Protein AF-A0A933F2J7-F1 (afdb_monomer_lite)

Structure (mmCIF, N/CA/C/O backbone):
data_AF-A0A933F2J7-F1
#
_entry.id   AF-A0A933F2J7-F1
#
loop_
_atom_site.group_PDB
_ato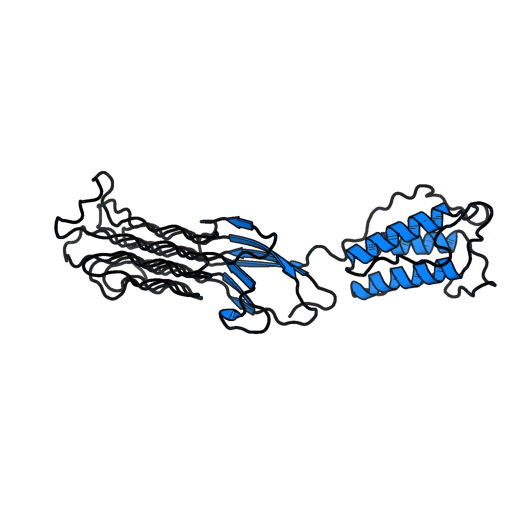m_site.id
_atom_site.type_symbol
_atom_site.label_atom_id
_atom_site.label_alt_id
_atom_site.label_comp_id
_atom_site.label_asym_id
_atom_site.label_entity_id
_atom_site.label_seq_id
_atom_site.pdbx_PDB_ins_code
_atom_site.Cartn_x
_atom_site.Cartn_y
_atom_site.Cartn_z
_atom_site.occupancy
_atom_site.B_iso_or_equiv
_atom_site.auth_seq_id
_atom_site.auth_comp_id
_atom_site.auth_asym_id
_atom_site.auth_atom_id
_atom_site.pdbx_PDB_model_num
ATOM 1 N N . MET A 1 1 ? -5.731 -14.703 6.646 1.00 87.56 1 MET A N 1
ATOM 2 C CA . MET A 1 1 ? -7.091 -14.408 7.141 1.00 87.56 1 MET A CA 1
ATOM 3 C C . MET A 1 1 ? -6.970 -13.413 8.279 1.00 87.56 1 MET A C 1
ATOM 5 O O . MET A 1 1 ? -6.008 -13.516 9.032 1.00 87.56 1 MET A O 1
ATOM 9 N N . VAL A 1 2 ? -7.880 -12.449 8.368 1.00 87.19 2 VAL A N 1
ATOM 10 C CA . VAL A 1 2 ? -7.944 -11.486 9.476 1.00 87.19 2 VAL A CA 1
ATOM 11 C C . VAL A 1 2 ? -8.492 -12.190 10.723 1.00 87.19 2 VAL A C 1
ATOM 13 O O . VAL A 1 2 ? -9.531 -12.843 10.606 1.00 87.19 2 VAL A O 1
ATOM 16 N N . PRO A 1 3 ? -7.832 -12.096 11.894 1.00 82.88 3 PRO A N 1
ATOM 17 C CA . PRO A 1 3 ? -8.328 -12.726 13.115 1.00 82.88 3 PRO A CA 1
ATOM 18 C C . PRO A 1 3 ? -9.720 -12.216 13.536 1.00 82.88 3 PRO A C 1
ATOM 20 O O . PRO A 1 3 ? -10.084 -11.079 13.216 1.00 82.88 3 PRO A O 1
ATOM 23 N N . PRO A 1 4 ? -10.500 -13.016 14.286 1.00 75.44 4 PRO A N 1
ATOM 24 C CA . PRO A 1 4 ? -11.715 -12.539 14.941 1.00 75.44 4 PRO A CA 1
ATOM 25 C C . PRO A 1 4 ? -11.459 -11.276 15.780 1.00 75.44 4 PRO A C 1
ATOM 27 O O . PRO A 1 4 ? -10.386 -11.121 16.355 1.00 75.44 4 PRO A O 1
ATOM 30 N N . GLY A 1 5 ? -12.432 -10.361 15.833 1.00 71.06 5 GLY A N 1
ATOM 31 C CA . GLY A 1 5 ? -12.341 -9.115 16.615 1.00 71.06 5 GLY A CA 1
ATOM 32 C C . GLY A 1 5 ? -11.484 -8.003 15.991 1.00 71.06 5 GLY A C 1
ATOM 33 O O . GLY A 1 5 ? -11.627 -6.842 16.363 1.00 71.06 5 GLY A O 1
ATOM 34 N N . VAL A 1 6 ? -10.651 -8.307 14.990 1.00 76.50 6 VAL A N 1
ATOM 35 C CA . VAL A 1 6 ? -9.824 -7.300 14.310 1.00 76.50 6 VAL A CA 1
ATOM 36 C C . VAL A 1 6 ? -10.637 -6.588 13.231 1.00 76.50 6 VAL A C 1
ATOM 38 O O . VAL A 1 6 ? -11.032 -7.192 12.235 1.00 76.50 6 VAL A O 1
ATOM 41 N N . THR A 1 7 ? -10.858 -5.284 13.412 1.00 85.12 7 THR A N 1
ATOM 42 C CA . THR A 1 7 ? -11.576 -4.429 12.444 1.00 85.12 7 THR A CA 1
ATOM 43 C C . THR A 1 7 ? -10.681 -3.390 11.760 1.00 85.12 7 THR A C 1
ATOM 45 O O . THR A 1 7 ? -11.111 -2.680 10.850 1.00 85.12 7 THR A O 1
ATOM 48 N N . SER A 1 8 ? -9.408 -3.301 12.156 1.00 87.25 8 SER A N 1
ATOM 49 C CA . SER A 1 8 ? -8.400 -2.482 11.478 1.00 87.25 8 SER A CA 1
ATOM 50 C C . SER A 1 8 ? -6.988 -3.032 11.681 1.00 87.25 8 SER A C 1
ATOM 52 O O . SER A 1 8 ? -6.710 -3.718 12.665 1.00 87.25 8 SER A O 1
ATOM 54 N N . VAL A 1 9 ? -6.090 -2.733 10.740 1.00 91.12 9 VAL A N 1
ATOM 55 C CA . VAL A 1 9 ? -4.666 -3.097 10.815 1.00 91.12 9 VAL A CA 1
ATOM 56 C C . VAL A 1 9 ? -3.785 -1.930 10.381 1.00 91.12 9 VAL A C 1
ATOM 58 O O . VAL A 1 9 ? -4.139 -1.176 9.471 1.00 91.12 9 VAL A O 1
ATOM 61 N N . ARG A 1 10 ? -2.618 -1.792 11.013 1.00 91.81 10 ARG A N 1
ATOM 62 C CA . ARG A 1 10 ? -1.534 -0.917 10.558 1.00 91.81 10 ARG A CA 1
ATOM 63 C C . ARG A 1 10 ? -0.693 -1.649 9.525 1.00 91.81 10 ARG A C 1
ATOM 65 O O . ARG A 1 10 ? -0.367 -2.822 9.698 1.00 91.81 10 ARG A O 1
ATOM 72 N N . VAL A 1 11 ? -0.304 -0.942 8.474 1.00 96.50 11 VAL A N 1
ATOM 73 C CA . VAL A 1 11 ? 0.488 -1.510 7.384 1.00 96.50 11 VAL A CA 1
ATOM 74 C C . VAL A 1 11 ? 1.687 -0.632 7.052 1.00 96.50 11 VAL A C 1
ATOM 76 O O . VAL A 1 11 ? 1.603 0.596 7.093 1.00 96.50 11 VAL A O 1
ATOM 79 N N . ASP A 1 12 ? 2.797 -1.278 6.711 1.00 97.56 12 ASP A N 1
ATOM 80 C CA . ASP A 1 12 ? 3.990 -0.690 6.097 1.00 97.56 12 ASP A CA 1
ATOM 81 C C . ASP A 1 12 ? 4.293 -1.507 4.837 1.00 97.56 12 ASP A C 1
ATOM 83 O O . ASP A 1 12 ? 4.731 -2.658 4.905 1.00 97.56 12 ASP A O 1
ATOM 87 N N . VAL A 1 13 ? 3.959 -0.925 3.689 1.00 98.81 13 VAL A N 1
ATOM 88 C CA . VAL A 1 13 ? 4.029 -1.547 2.365 1.00 98.81 13 VAL A CA 1
ATOM 89 C C . VAL A 1 13 ? 5.151 -0.872 1.595 1.00 98.81 13 VAL A C 1
ATOM 91 O O . VAL A 1 13 ? 5.210 0.355 1.539 1.00 98.81 13 VAL A O 1
ATOM 94 N N . ARG A 1 14 ? 6.042 -1.651 0.985 1.00 98.81 14 ARG A N 1
ATOM 95 C CA . ARG A 1 14 ? 7.233 -1.148 0.292 1.00 98.81 14 ARG A CA 1
ATOM 96 C C . ARG A 1 14 ? 7.374 -1.811 -1.066 1.00 98.81 14 ARG A C 1
ATOM 98 O O . ARG A 1 14 ? 7.402 -3.039 -1.136 1.00 98.81 14 ARG A O 1
ATOM 105 N N . GLY A 1 15 ? 7.424 -1.018 -2.131 1.00 98.81 15 GLY A N 1
ATOM 106 C CA . GLY A 1 15 ? 7.684 -1.503 -3.484 1.00 98.81 15 GLY A CA 1
ATOM 107 C C . GLY A 1 15 ? 9.155 -1.857 -3.664 1.00 98.81 15 GLY A C 1
ATOM 108 O O . GLY A 1 15 ? 9.998 -1.430 -2.883 1.00 98.81 15 GLY A O 1
ATOM 109 N N . ALA A 1 16 ? 9.468 -2.662 -4.670 1.00 98.81 16 ALA A N 1
ATOM 110 C CA . ALA A 1 16 ? 10.833 -3.111 -4.915 1.00 98.81 16 ALA A CA 1
ATOM 111 C C . ALA A 1 16 ? 11.648 -2.091 -5.722 1.00 98.81 16 ALA A C 1
ATOM 113 O O . ALA A 1 16 ? 11.096 -1.304 -6.497 1.00 98.81 16 ALA A O 1
ATOM 114 N N . GLN A 1 17 ? 12.973 -2.149 -5.602 1.00 98.75 17 GLN A N 1
ATOM 115 C CA . GLN A 1 17 ? 13.860 -1.379 -6.472 1.00 98.75 17 GLN A CA 1
ATOM 116 C C . GLN A 1 17 ? 13.876 -1.939 -7.905 1.00 98.75 17 GLN A C 1
ATOM 118 O O . GLN A 1 17 ? 13.723 -3.149 -8.127 1.00 98.75 17 GLN A O 1
ATOM 123 N N . GLY A 1 18 ? 14.145 -1.065 -8.872 1.00 98.56 18 GLY A N 1
ATOM 124 C CA . GLY A 1 18 ? 14.570 -1.463 -10.209 1.00 98.56 18 GLY A CA 1
ATOM 125 C C . GLY A 1 18 ? 15.974 -2.065 -10.217 1.00 98.56 18 GLY A C 1
ATOM 126 O O . GLY A 1 18 ? 16.759 -1.923 -9.267 1.00 98.56 18 GLY A O 1
ATOM 127 N N . GLY A 1 19 ? 16.289 -2.768 -11.299 1.00 97.31 19 GLY A N 1
ATOM 128 C CA . GLY A 1 19 ? 17.633 -3.265 -11.547 1.00 97.31 19 GLY A CA 1
ATOM 129 C C . GLY A 1 19 ? 18.570 -2.155 -12.027 1.00 97.31 19 GLY A C 1
ATOM 130 O O . GLY A 1 19 ? 18.132 -1.156 -12.593 1.00 97.31 19 GLY A O 1
ATOM 131 N N . GLN A 1 20 ? 19.866 -2.342 -11.800 1.00 94.69 20 GLN A N 1
ATOM 132 C CA . GLN A 1 20 ? 20.927 -1.507 -12.351 1.00 94.69 20 GLN A CA 1
ATOM 133 C C . GLN A 1 20 ? 21.253 -1.946 -13.783 1.00 94.69 20 GLN A C 1
ATOM 135 O O . GLN A 1 20 ? 21.385 -3.145 -14.044 1.00 94.69 20 GLN A O 1
ATOM 140 N N . GLY A 1 21 ? 21.379 -0.983 -14.697 1.00 91.75 21 GLY A N 1
ATOM 141 C CA . GLY A 1 21 ? 21.802 -1.233 -16.075 1.00 91.75 21 GLY A CA 1
ATOM 142 C C . GLY A 1 21 ? 23.279 -1.625 -16.152 1.00 91.75 21 GLY A C 1
ATOM 143 O O . GLY A 1 21 ? 24.092 -1.210 -15.322 1.00 91.75 21 GLY A O 1
ATOM 144 N N . PHE A 1 22 ? 23.651 -2.422 -17.151 1.00 89.31 22 PHE A N 1
ATOM 145 C CA . PHE A 1 22 ? 25.037 -2.858 -17.333 1.00 89.31 22 PHE A CA 1
ATOM 146 C C . PHE A 1 22 ? 25.955 -1.660 -17.611 1.00 89.31 22 PHE A C 1
ATOM 148 O O . PHE A 1 22 ? 25.676 -0.882 -18.517 1.00 89.31 22 PHE A O 1
ATOM 155 N N . TYR A 1 23 ? 27.003 -1.469 -16.795 1.00 85.19 23 TYR A N 1
ATOM 156 C CA . TYR A 1 23 ? 27.864 -0.266 -16.797 1.00 85.19 23 TYR A CA 1
ATOM 157 C C . TYR A 1 23 ? 27.106 1.077 -16.784 1.00 85.19 23 TYR A C 1
ATOM 159 O O . TYR A 1 23 ? 27.665 2.116 -17.135 1.00 85.19 23 TYR A O 1
ATOM 167 N N . GLY A 1 24 ? 25.833 1.057 -16.393 1.00 84.19 24 GLY A N 1
ATOM 168 C CA . GLY A 1 24 ? 24.887 2.129 -16.649 1.00 84.19 24 GLY A CA 1
ATOM 169 C C . GLY A 1 24 ? 24.247 2.675 -15.391 1.00 84.19 24 GLY A C 1
ATOM 170 O O . GLY A 1 24 ? 24.821 2.633 -14.300 1.00 84.19 24 GLY A O 1
ATOM 171 N N . GLY A 1 25 ? 23.041 3.203 -15.577 1.00 89.19 25 GLY A N 1
ATOM 172 C CA . GLY A 1 25 ? 22.296 3.858 -14.516 1.00 89.19 25 GLY A CA 1
ATOM 173 C C . GLY A 1 25 ? 21.900 2.901 -13.399 1.00 89.19 25 GLY A C 1
ATOM 174 O O . GLY A 1 25 ? 21.667 1.703 -13.606 1.00 89.19 25 GLY A O 1
ATOM 175 N N . LEU A 1 26 ? 21.791 3.445 -12.195 1.00 94.62 26 LEU A N 1
ATOM 176 C CA . LEU A 1 26 ? 21.246 2.738 -11.047 1.00 94.62 26 LEU A CA 1
ATOM 177 C C . LEU A 1 26 ? 19.751 2.493 -11.246 1.00 94.62 26 LEU A C 1
ATOM 179 O O . LEU A 1 26 ? 19.045 3.288 -11.860 1.00 94.62 26 LEU A O 1
ATOM 183 N N . GLY A 1 27 ? 19.248 1.394 -10.694 1.00 96.94 27 GLY A N 1
ATOM 184 C CA . GLY A 1 27 ? 17.808 1.195 -10.595 1.00 96.94 27 GLY A CA 1
ATOM 185 C C . GLY A 1 27 ? 17.199 2.151 -9.575 1.00 96.94 27 GLY A C 1
ATOM 186 O O . GLY A 1 27 ? 17.767 2.374 -8.505 1.00 96.94 27 GLY A O 1
ATOM 187 N N . GLY A 1 28 ? 16.018 2.677 -9.879 1.00 98.44 28 GLY A N 1
ATOM 188 C CA . GLY A 1 28 ? 15.263 3.514 -8.960 1.00 98.44 28 GLY A CA 1
ATOM 189 C C . GLY A 1 28 ? 14.807 2.719 -7.740 1.00 98.44 28 GLY A C 1
ATOM 190 O O . GLY A 1 28 ? 14.353 1.578 -7.851 1.00 98.44 28 GLY A O 1
ATOM 191 N N . GLN A 1 29 ? 14.894 3.327 -6.561 1.00 98.75 29 GLN A N 1
ATOM 192 C CA . GLN A 1 29 ? 14.383 2.728 -5.328 1.00 98.75 29 GLN A CA 1
ATOM 193 C C . GLN A 1 29 ? 12.853 2.667 -5.330 1.00 98.75 29 GLN A C 1
ATOM 195 O O . GLN A 1 29 ? 12.186 3.556 -5.866 1.00 98.75 29 GLN A O 1
ATOM 200 N N . GLY A 1 30 ? 12.288 1.631 -4.711 1.00 98.69 30 GLY A N 1
ATOM 201 C CA . GLY A 1 30 ? 10.842 1.496 -4.548 1.00 98.69 30 GLY A CA 1
ATOM 202 C C . GLY A 1 30 ? 10.291 2.442 -3.482 1.00 98.69 30 GLY A C 1
ATOM 203 O O . GLY A 1 30 ? 11.007 2.883 -2.587 1.00 98.69 30 GLY A O 1
ATOM 204 N N . GLY A 1 31 ? 9.009 2.771 -3.560 1.00 98.62 31 GLY A N 1
ATOM 205 C CA . GLY A 1 31 ? 8.336 3.634 -2.596 1.00 98.62 31 GLY A CA 1
ATOM 206 C C . GLY A 1 31 ? 7.877 2.890 -1.349 1.00 98.62 31 GLY A C 1
ATOM 207 O O . GLY A 1 31 ? 7.830 1.663 -1.309 1.00 98.62 31 GLY A O 1
ATOM 208 N N . ARG A 1 32 ? 7.456 3.649 -0.341 1.00 98.75 32 ARG A N 1
ATOM 209 C CA . ARG A 1 32 ? 6.827 3.155 0.886 1.00 98.75 32 ARG A CA 1
ATOM 210 C C . ARG A 1 32 ? 5.466 3.801 1.091 1.00 98.75 32 ARG A C 1
ATOM 212 O O . ARG A 1 32 ? 5.286 4.977 0.768 1.00 98.75 32 ARG A O 1
ATOM 219 N N . VAL A 1 33 ? 4.521 3.044 1.635 1.00 98.75 33 VAL A N 1
ATOM 220 C CA . VAL A 1 33 ? 3.210 3.513 2.092 1.00 98.75 33 VAL A CA 1
ATOM 221 C C . VAL A 1 33 ? 2.966 2.995 3.501 1.00 98.75 33 VAL A C 1
ATOM 223 O O . VAL A 1 33 ? 3.072 1.797 3.757 1.00 98.75 33 VAL A O 1
ATOM 226 N N . GLN A 1 34 ? 2.613 3.901 4.408 1.00 97.31 34 GLN A N 1
ATOM 227 C CA . GLN A 1 34 ? 2.157 3.568 5.753 1.00 97.31 34 GLN A CA 1
ATOM 228 C C . GLN A 1 34 ? 0.722 4.030 5.941 1.00 97.31 34 GLN A C 1
ATOM 230 O O . GLN A 1 34 ? 0.403 5.177 5.629 1.00 97.31 34 GLN A O 1
ATOM 235 N N . ALA A 1 35 ? -0.133 3.167 6.479 1.00 94.12 35 ALA A N 1
ATOM 236 C CA . ALA A 1 35 ? -1.528 3.506 6.737 1.00 94.12 35 ALA A CA 1
ATOM 237 C C . ALA A 1 35 ? -2.136 2.613 7.822 1.00 94.12 35 ALA A C 1
ATOM 239 O O . ALA A 1 35 ? -1.601 1.551 8.141 1.00 94.12 35 ALA A O 1
ATOM 240 N N . THR A 1 36 ? -3.291 3.025 8.336 1.00 92.56 36 THR A N 1
ATOM 241 C CA . THR A 1 36 ? -4.234 2.124 9.005 1.00 92.56 36 THR A CA 1
ATOM 242 C C . THR A 1 36 ? -5.362 1.840 8.025 1.00 92.56 36 THR A C 1
ATOM 244 O O . THR A 1 36 ? -5.977 2.776 7.519 1.00 92.56 36 THR A O 1
ATOM 247 N N . ILE A 1 37 ? -5.629 0.568 7.738 1.00 93.62 37 ILE A N 1
ATOM 248 C CA . ILE A 1 37 ? -6.720 0.167 6.846 1.00 93.62 37 ILE A CA 1
ATOM 249 C C . ILE A 1 37 ? -7.820 -0.544 7.637 1.00 93.62 37 ILE A C 1
ATOM 251 O O . ILE A 1 37 ? -7.509 -1.364 8.507 1.00 93.62 37 ILE A O 1
ATOM 255 N N . PRO A 1 38 ? -9.103 -0.257 7.354 1.00 91.38 38 PRO A N 1
ATOM 256 C CA . PRO A 1 38 ? -10.193 -1.035 7.915 1.00 91.38 38 PRO A CA 1
ATOM 257 C C . PRO A 1 38 ? -10.163 -2.446 7.329 1.00 91.38 38 PRO A C 1
ATOM 259 O O . PRO A 1 38 ? -9.878 -2.628 6.140 1.00 91.38 38 PRO A O 1
ATOM 262 N N . VAL A 1 39 ? -10.493 -3.425 8.161 1.00 92.25 39 VAL A N 1
ATOM 263 C CA . VAL A 1 39 ? -10.645 -4.828 7.777 1.00 92.25 39 VAL A CA 1
ATOM 264 C C . VAL A 1 39 ? -11.917 -5.407 8.381 1.00 92.25 39 VAL A C 1
ATOM 266 O O . VAL A 1 39 ? -12.490 -4.861 9.321 1.00 92.25 39 VAL A O 1
ATOM 269 N N . THR A 1 40 ? -12.379 -6.517 7.827 1.00 89.56 40 THR A N 1
ATOM 270 C CA . THR A 1 40 ? -13.510 -7.273 8.369 1.00 89.56 40 THR A CA 1
ATOM 271 C C . THR A 1 40 ? -12.989 -8.538 9.052 1.00 89.56 40 THR A C 1
ATOM 273 O O . THR A 1 40 ? -12.199 -9.261 8.438 1.00 89.56 40 THR A O 1
ATOM 276 N N . PRO A 1 41 ? -13.427 -8.848 10.289 1.00 85.81 41 PRO A N 1
ATOM 277 C CA . PRO A 1 41 ? -13.070 -10.103 10.940 1.00 85.81 41 PRO A CA 1
ATOM 278 C C . PRO A 1 41 ? -13.333 -11.303 10.025 1.00 85.81 41 PRO A C 1
ATOM 280 O O . PRO A 1 41 ? -14.382 -11.383 9.384 1.00 85.81 41 PRO A O 1
ATOM 283 N N . ASN A 1 42 ? -12.384 -12.236 9.975 1.00 85.12 42 ASN A N 1
ATOM 284 C CA . ASN A 1 42 ? -12.399 -13.431 9.124 1.00 85.12 42 ASN A CA 1
ATOM 285 C C . ASN A 1 42 ? -12.308 -13.188 7.604 1.00 85.12 42 ASN A C 1
ATOM 287 O O . ASN A 1 42 ? -12.347 -14.157 6.845 1.00 85.12 42 ASN A O 1
ATOM 291 N N . GLU A 1 43 ? -12.136 -11.951 7.118 1.00 94.38 43 GLU A N 1
ATOM 292 C CA . GLU A 1 43 ? -11.889 -11.743 5.687 1.00 94.38 43 GLU A CA 1
ATOM 293 C C . GLU A 1 43 ? -10.486 -12.225 5.275 1.00 94.38 43 GLU A C 1
ATOM 295 O O . GLU A 1 43 ? -9.540 -12.292 6.072 1.00 94.38 43 GLU A O 1
ATOM 300 N N . THR A 1 44 ? -10.328 -12.557 3.994 1.00 96.12 44 THR A N 1
ATOM 301 C CA . THR A 1 44 ? -9.020 -12.880 3.414 1.00 96.12 44 THR A CA 1
ATOM 302 C C . THR A 1 44 ? -8.423 -11.640 2.759 1.00 96.12 44 THR A C 1
ATOM 304 O O . THR A 1 44 ? -9.000 -11.083 1.828 1.00 96.12 44 THR A O 1
ATOM 307 N N . LEU A 1 45 ? -7.240 -11.243 3.230 1.00 97.31 45 LEU A N 1
ATOM 308 C CA . LEU A 1 45 ? -6.385 -10.269 2.557 1.00 97.31 45 LEU A CA 1
ATOM 309 C C . LEU A 1 45 ? -5.429 -11.006 1.619 1.00 97.31 45 LEU A C 1
ATOM 311 O O . LEU A 1 45 ? -4.830 -12.007 2.021 1.00 97.31 45 LEU A O 1
ATOM 315 N N . TYR A 1 46 ? -5.252 -10.492 0.405 1.00 98.19 46 TYR A N 1
ATOM 316 C CA . TYR A 1 46 ? -4.224 -10.973 -0.518 1.00 98.19 46 TYR A CA 1
ATOM 317 C C . TYR A 1 46 ? -3.025 -10.040 -0.458 1.00 98.19 46 TYR A C 1
ATOM 319 O O . TYR A 1 46 ? -3.178 -8.830 -0.625 1.00 98.19 46 TYR A O 1
ATOM 327 N N . ILE A 1 47 ? -1.847 -10.612 -0.220 1.00 98.19 47 ILE A N 1
ATOM 328 C CA . ILE A 1 47 ? -0.595 -9.871 -0.083 1.00 98.19 47 ILE A CA 1
ATOM 329 C C . ILE A 1 47 ? 0.294 -10.223 -1.263 1.00 98.19 47 ILE A C 1
ATOM 331 O O . ILE A 1 47 ? 0.655 -11.386 -1.443 1.00 98.19 47 ILE A O 1
ATOM 335 N N . LEU A 1 48 ? 0.632 -9.226 -2.074 1.00 98.50 48 LEU A N 1
ATOM 336 C CA . LEU A 1 48 ? 1.551 -9.386 -3.191 1.00 98.50 48 LEU A CA 1
ATOM 337 C C . LEU A 1 48 ? 2.771 -8.519 -2.925 1.00 98.50 48 LEU A C 1
ATOM 339 O O . LEU A 1 48 ? 2.650 -7.316 -2.710 1.00 98.50 48 LEU A O 1
ATOM 343 N N . VAL A 1 49 ? 3.944 -9.143 -2.918 1.00 98.75 49 VAL A N 1
ATOM 344 C CA . VAL A 1 49 ? 5.206 -8.484 -2.581 1.00 98.75 49 VAL A CA 1
ATOM 345 C C . VAL A 1 49 ? 6.014 -8.296 -3.853 1.00 98.75 49 VAL A C 1
ATOM 347 O O . VAL A 1 49 ? 6.280 -9.268 -4.554 1.00 98.75 49 VAL A O 1
ATOM 350 N N . GLY A 1 50 ? 6.395 -7.057 -4.147 1.00 98.75 50 GLY A N 1
ATOM 351 C CA . GLY A 1 50 ? 7.129 -6.706 -5.355 1.00 98.75 50 GLY A CA 1
ATOM 352 C C . GLY A 1 50 ? 8.465 -7.432 -5.454 1.00 98.75 50 GLY A C 1
ATOM 353 O O . GLY A 1 50 ? 9.244 -7.480 -4.499 1.00 98.75 50 GLY A O 1
ATOM 354 N N . GLY A 1 51 ? 8.756 -7.979 -6.631 1.00 98.75 51 GLY A N 1
ATOM 355 C CA . GLY A 1 51 ? 10.087 -8.488 -6.946 1.00 98.75 51 GLY A CA 1
ATOM 356 C C . GLY A 1 51 ? 11.015 -7.353 -7.364 1.00 98.75 51 GLY A C 1
ATOM 357 O O . GLY A 1 51 ? 10.576 -6.396 -7.996 1.00 98.75 51 GLY A O 1
ATOM 358 N N . ARG A 1 52 ? 12.304 -7.465 -7.050 1.00 98.50 52 ARG A N 1
ATOM 359 C CA . ARG A 1 52 ? 13.331 -6.596 -7.624 1.00 98.50 52 ARG A CA 1
ATOM 360 C C . ARG A 1 52 ? 13.437 -6.822 -9.139 1.00 98.50 52 ARG A C 1
ATOM 362 O O . ARG A 1 52 ? 13.332 -7.963 -9.588 1.00 98.50 52 ARG A O 1
ATOM 369 N N . GLY A 1 53 ? 13.675 -5.756 -9.903 1.00 97.88 53 GLY A N 1
ATOM 370 C CA . GLY A 1 53 ? 14.019 -5.866 -11.324 1.00 97.88 53 GLY A CA 1
ATOM 371 C C . GLY A 1 53 ? 15.413 -6.466 -11.548 1.00 97.88 53 GLY A C 1
ATOM 372 O O . GLY A 1 53 ? 16.337 -6.209 -10.775 1.00 97.88 53 GLY A O 1
ATOM 373 N N . HIS A 1 54 ? 15.584 -7.280 -12.590 1.00 95.31 54 HIS A N 1
ATOM 374 C CA . HIS A 1 54 ? 16.892 -7.876 -12.876 1.00 95.31 54 HIS A CA 1
ATOM 375 C C . HIS A 1 54 ? 17.899 -6.826 -13.341 1.00 95.31 54 HIS A C 1
ATOM 377 O O . HIS A 1 54 ? 17.544 -5.866 -14.024 1.00 95.31 54 HIS A O 1
ATOM 383 N N . PHE A 1 55 ? 19.153 -7.030 -12.945 1.00 93.38 55 PHE A N 1
ATOM 384 C CA . PHE A 1 55 ? 20.290 -6.255 -13.423 1.00 93.38 55 PHE A CA 1
ATOM 385 C C . PHE A 1 55 ? 20.625 -6.605 -14.859 1.00 93.38 55 PHE A C 1
ATOM 387 O O . PHE A 1 55 ? 20.620 -7.788 -15.189 1.00 93.38 55 PHE A O 1
ATOM 394 N N . GLY A 1 56 ? 20.992 -5.599 -15.652 1.00 84.62 56 GLY A N 1
ATOM 395 C CA . GLY A 1 56 ? 21.232 -5.738 -17.089 1.00 84.62 56 GLY A CA 1
ATOM 396 C C . GLY A 1 56 ? 22.351 -6.711 -17.490 1.00 84.62 56 GLY A C 1
ATOM 397 O O . GLY A 1 56 ? 22.417 -7.084 -18.654 1.00 84.62 56 GLY A O 1
ATOM 398 N N . ASP A 1 57 ? 23.215 -7.135 -16.561 1.00 79.19 57 ASP A N 1
ATOM 399 C CA . ASP A 1 57 ? 24.268 -8.146 -16.764 1.00 79.19 57 ASP A CA 1
ATOM 400 C C . ASP A 1 57 ? 23.814 -9.591 -16.502 1.00 79.19 57 ASP A C 1
ATOM 402 O O . ASP A 1 57 ? 24.403 -10.531 -17.034 1.00 79.19 57 ASP A O 1
ATOM 406 N N . VAL A 1 58 ? 22.774 -9.779 -15.687 1.00 76.50 58 VAL A N 1
ATOM 407 C CA . VAL A 1 58 ? 22.219 -11.096 -15.329 1.00 76.50 58 VAL A CA 1
ATOM 408 C C . VAL A 1 58 ? 20.930 -11.383 -16.105 1.00 76.50 58 VAL A C 1
ATOM 410 O O . VAL A 1 58 ? 20.620 -12.537 -16.400 1.00 76.50 58 VAL A O 1
ATOM 413 N N . GLY A 1 59 ? 20.165 -10.346 -16.447 1.00 83.69 59 GLY A N 1
ATOM 414 C CA . GLY A 1 59 ? 18.934 -10.449 -17.218 1.00 83.69 59 GLY A CA 1
ATOM 415 C C . GLY A 1 59 ? 18.227 -9.104 -17.379 1.00 83.69 59 GLY A C 1
ATOM 416 O O . GLY A 1 59 ? 18.724 -8.052 -17.017 1.00 83.69 59 GLY A O 1
ATOM 417 N N . TYR A 1 60 ? 17.017 -9.128 -17.916 1.00 87.12 60 TYR A N 1
ATOM 418 C CA . TYR A 1 60 ? 16.273 -7.902 -18.239 1.00 87.12 60 TYR A CA 1
ATOM 419 C C . TYR A 1 60 ? 14.818 -7.972 -17.778 1.00 87.12 60 TYR A C 1
ATOM 421 O O . TYR A 1 60 ? 14.027 -7.062 -18.010 1.00 87.12 60 TYR A O 1
ATOM 429 N N . THR A 1 61 ? 14.434 -9.057 -17.107 1.00 95.00 61 THR A N 1
ATOM 430 C CA . THR A 1 61 ? 13.063 -9.231 -16.644 1.00 95.00 61 THR A CA 1
ATOM 431 C C . THR A 1 61 ? 12.725 -8.241 -15.539 1.00 95.00 61 THR A C 1
ATOM 433 O O . THR A 1 61 ? 13.477 -8.076 -14.569 1.00 95.00 61 THR A O 1
ATOM 436 N N . GLY A 1 62 ? 11.559 -7.618 -15.671 1.00 96.88 62 GLY A N 1
ATOM 437 C CA . GLY A 1 62 ? 10.964 -6.808 -14.628 1.00 96.88 62 GLY A CA 1
ATOM 438 C C . GLY A 1 62 ? 10.656 -7.620 -13.373 1.00 96.88 62 GLY A C 1
ATOM 439 O O . GLY A 1 62 ? 10.522 -8.847 -13.385 1.00 96.88 62 GLY A O 1
ATOM 440 N N . GLY A 1 63 ? 10.570 -6.911 -12.259 1.00 98.12 63 GLY A N 1
ATOM 441 C CA . GLY A 1 63 ? 10.217 -7.458 -10.969 1.00 98.12 63 GLY A CA 1
ATOM 442 C C . GLY A 1 63 ? 8.769 -7.938 -10.911 1.00 98.12 63 GLY A C 1
ATOM 443 O O . GLY A 1 63 ? 7.863 -7.328 -11.484 1.00 98.12 63 GLY A O 1
ATOM 444 N N . TYR A 1 64 ? 8.537 -9.025 -10.170 1.00 98.44 64 TYR A N 1
ATOM 445 C CA . TYR A 1 64 ? 7.195 -9.569 -9.945 1.00 98.44 64 TYR A CA 1
ATOM 446 C C . TYR A 1 64 ? 6.205 -8.499 -9.455 1.00 98.44 64 TYR A C 1
ATOM 448 O O . TYR A 1 64 ? 6.571 -7.642 -8.658 1.00 98.44 64 TYR A O 1
ATOM 456 N N . ASN A 1 65 ? 4.938 -8.614 -9.870 1.00 98.00 65 ASN A N 1
ATOM 457 C CA . ASN A 1 65 ? 3.852 -7.656 -9.621 1.00 98.00 65 ASN A CA 1
ATOM 458 C C . ASN A 1 65 ? 4.042 -6.306 -10.340 1.00 98.00 65 ASN A C 1
ATOM 460 O O . ASN A 1 65 ? 3.790 -5.235 -9.784 1.00 98.00 65 ASN A O 1
ATOM 464 N N . GLY A 1 66 ? 4.453 -6.392 -11.608 1.00 98.00 66 GLY A N 1
ATOM 465 C CA . GLY A 1 66 ? 4.244 -5.333 -12.591 1.00 98.00 66 GLY A CA 1
ATOM 466 C C . GLY A 1 66 ? 5.456 -4.476 -12.929 1.00 98.00 66 GLY A C 1
ATOM 467 O O . GLY A 1 66 ? 5.258 -3.409 -13.494 1.00 98.00 66 GLY A O 1
ATOM 468 N N . GLY A 1 67 ? 6.681 -4.891 -12.600 1.00 98.50 67 GLY A N 1
ATOM 469 C CA . GLY A 1 67 ? 7.869 -4.259 -13.174 1.00 98.50 67 GLY A CA 1
ATOM 470 C C . GLY A 1 67 ? 7.957 -4.545 -14.676 1.00 98.50 67 GLY A C 1
ATOM 471 O O . GLY A 1 67 ? 7.729 -5.680 -15.094 1.00 98.50 67 GLY A O 1
ATOM 472 N N . GLY A 1 68 ? 8.280 -3.528 -15.470 1.00 97.88 68 GLY A N 1
ATOM 473 C CA . GLY A 1 68 ? 8.483 -3.651 -16.911 1.00 97.88 68 GLY A CA 1
ATOM 474 C C . GLY A 1 68 ? 9.832 -4.277 -17.261 1.00 97.88 68 GLY A C 1
ATOM 475 O O . GLY A 1 68 ? 10.794 -4.211 -16.486 1.00 97.88 68 GLY A O 1
ATOM 476 N N . LEU A 1 69 ? 9.907 -4.892 -18.434 1.00 95.81 69 LEU A N 1
ATOM 477 C CA . LEU A 1 69 ? 11.123 -5.458 -19.005 1.00 95.81 69 LEU A CA 1
ATOM 478 C C . LEU A 1 69 ? 12.106 -4.344 -19.388 1.00 95.81 69 LEU A C 1
ATOM 480 O O . LEU A 1 69 ? 11.733 -3.352 -20.015 1.00 95.81 69 LEU A O 1
ATOM 484 N N . GLY A 1 70 ? 13.375 -4.533 -19.040 1.00 93.38 70 GLY A N 1
ATOM 485 C CA . GLY A 1 70 ? 14.484 -3.819 -19.661 1.00 93.38 70 GLY A CA 1
ATOM 486 C C . GLY A 1 70 ? 14.811 -4.394 -21.039 1.00 93.38 70 GLY A C 1
ATOM 487 O O . GLY A 1 70 ? 14.214 -5.374 -21.493 1.00 93.38 70 GLY A O 1
ATOM 488 N N . CYS A 1 71 ? 15.779 -3.786 -21.711 1.00 89.00 71 CYS A N 1
ATOM 489 C CA . CYS A 1 71 ? 16.232 -4.241 -23.018 1.00 89.00 71 CYS A CA 1
ATOM 490 C C . CYS A 1 71 ? 17.094 -5.513 -22.943 1.00 89.00 71 CYS A C 1
ATOM 492 O O . CYS A 1 71 ? 18.120 -5.530 -22.265 1.00 89.00 71 CYS A O 1
ATOM 494 N N . ALA A 1 72 ? 16.733 -6.540 -23.717 1.00 74.56 72 ALA A N 1
ATOM 495 C CA . ALA A 1 72 ? 17.354 -7.863 -23.641 1.00 74.56 72 ALA A CA 1
ATOM 496 C C . ALA A 1 72 ? 18.806 -7.956 -24.133 1.00 74.56 72 ALA A C 1
ATOM 498 O O . ALA A 1 72 ? 19.637 -8.574 -23.473 1.00 74.56 72 ALA A O 1
ATOM 499 N N . TYR A 1 73 ? 19.106 -7.377 -25.299 1.00 72.00 73 TYR A N 1
ATOM 500 C CA . TYR A 1 73 ? 20.436 -7.470 -25.917 1.00 72.00 73 TYR A CA 1
ATOM 501 C C . TYR A 1 73 ? 21.352 -6.309 -25.527 1.00 72.00 73 TYR A C 1
ATOM 503 O O . TYR A 1 73 ? 22.568 -6.438 -25.601 1.00 72.00 73 TYR A O 1
ATOM 511 N N . GLY A 1 74 ? 20.764 -5.204 -25.070 1.00 70.06 74 GLY A N 1
ATOM 512 C CA . GLY A 1 74 ? 21.468 -3.962 -24.795 1.00 70.06 74 GLY A CA 1
ATOM 513 C C . GLY A 1 74 ? 21.615 -3.622 -23.326 1.00 70.06 74 GLY A C 1
ATOM 514 O O . GLY A 1 74 ? 21.614 -2.438 -23.034 1.00 70.06 74 GLY A O 1
ATOM 515 N N . GLY A 1 75 ? 21.657 -4.599 -22.411 1.00 85.25 75 GLY A N 1
ATOM 516 C CA . GLY A 1 75 ? 22.033 -4.409 -20.997 1.00 85.25 75 GLY A CA 1
ATOM 517 C C . GLY A 1 75 ? 21.169 -3.441 -20.176 1.00 85.25 75 GLY A C 1
ATOM 518 O O . GLY A 1 75 ? 21.611 -2.962 -19.128 1.00 85.25 75 GLY A O 1
ATOM 519 N N . GLY A 1 76 ? 19.954 -3.136 -20.639 1.00 91.00 76 GLY A N 1
ATOM 520 C CA . GLY A 1 76 ? 18.978 -2.337 -19.901 1.00 91.00 76 GLY A CA 1
ATOM 521 C C . GLY A 1 76 ? 18.297 -3.183 -18.828 1.00 91.00 76 GLY A C 1
ATOM 522 O O . GLY A 1 76 ? 17.922 -4.330 -19.067 1.00 91.00 76 GLY A O 1
ATOM 523 N N . ALA A 1 77 ? 18.123 -2.627 -17.635 1.00 95.25 77 ALA A N 1
ATOM 524 C CA . ALA A 1 77 ? 17.616 -3.379 -16.495 1.00 95.25 77 ALA A CA 1
ATOM 525 C C . ALA A 1 77 ? 16.088 -3.362 -16.384 1.00 95.25 77 ALA A C 1
ATOM 527 O O . ALA A 1 77 ? 15.415 -2.425 -16.820 1.00 95.25 77 ALA A O 1
ATOM 528 N N . GLY A 1 78 ? 15.534 -4.393 -15.745 1.00 97.25 78 GLY A N 1
ATOM 529 C CA . GLY A 1 78 ? 14.102 -4.475 -15.461 1.00 97.25 78 GLY A CA 1
ATOM 530 C C . GLY A 1 78 ? 13.658 -3.484 -14.380 1.00 97.25 78 GLY A C 1
ATOM 531 O O . GLY A 1 78 ? 14.403 -3.188 -13.440 1.00 97.25 78 GLY A O 1
ATOM 532 N N . GLY A 1 79 ? 12.420 -3.005 -14.473 1.00 98.44 79 GLY A N 1
ATOM 533 C CA . GLY A 1 79 ? 11.787 -2.193 -13.432 1.00 98.44 79 GLY A CA 1
ATOM 534 C C . GLY A 1 79 ? 11.424 -3.013 -12.192 1.00 98.44 79 GLY A C 1
ATOM 535 O O . GLY A 1 79 ? 11.217 -4.223 -12.265 1.00 98.44 79 GLY A O 1
ATOM 536 N N . GLY A 1 80 ? 11.348 -2.367 -11.034 1.00 98.75 80 GLY A N 1
ATOM 537 C CA . GLY A 1 80 ? 10.920 -2.966 -9.774 1.00 98.75 80 GLY A CA 1
ATOM 538 C C . GLY A 1 80 ? 9.409 -3.177 -9.725 1.00 98.75 80 GLY A C 1
ATOM 539 O O . GLY A 1 80 ? 8.628 -2.383 -10.252 1.00 98.75 80 GLY A O 1
ATOM 540 N N . GLY A 1 81 ? 8.983 -4.254 -9.075 1.00 98.81 81 GLY A N 1
ATOM 541 C CA . GLY A 1 81 ? 7.576 -4.569 -8.874 1.00 98.81 81 GLY A CA 1
ATOM 542 C C . GLY A 1 81 ? 6.930 -3.813 -7.715 1.00 98.81 81 GLY A C 1
ATOM 543 O O . GLY A 1 81 ? 7.592 -3.455 -6.737 1.00 98.81 81 GLY A O 1
ATOM 544 N N . ALA A 1 82 ? 5.615 -3.610 -7.788 1.00 98.69 82 ALA A N 1
ATOM 545 C CA . ALA A 1 82 ? 4.856 -3.022 -6.688 1.00 98.69 82 ALA A CA 1
ATOM 546 C C . ALA A 1 82 ? 4.609 -4.041 -5.567 1.00 98.69 82 ALA A C 1
ATOM 548 O O . ALA A 1 82 ? 4.464 -5.235 -5.825 1.00 98.69 82 ALA A O 1
ATOM 549 N N . SER A 1 83 ? 4.468 -3.566 -4.333 1.00 98.88 83 SER A N 1
ATOM 550 C CA . SER A 1 83 ? 3.864 -4.355 -3.252 1.00 98.88 83 SER A CA 1
ATOM 551 C C . SER A 1 83 ? 2.478 -3.817 -2.948 1.00 98.88 83 SER A C 1
ATOM 553 O O . SER A 1 83 ? 2.286 -2.600 -2.886 1.00 98.88 83 SER A O 1
ATOM 555 N N . ASP A 1 84 ? 1.503 -4.699 -2.756 1.00 98.75 84 ASP A N 1
ATOM 556 C CA . ASP A 1 84 ? 0.126 -4.292 -2.515 1.00 98.75 84 ASP A CA 1
ATOM 557 C C . ASP A 1 84 ? -0.652 -5.253 -1.609 1.00 98.75 84 ASP A C 1
ATOM 559 O O . ASP A 1 84 ? -0.307 -6.425 -1.431 1.00 98.75 84 ASP A O 1
ATOM 563 N N . ILE A 1 85 ? -1.705 -4.697 -1.012 1.00 98.62 85 ILE A N 1
ATOM 564 C CA . ILE A 1 85 ? -2.700 -5.416 -0.216 1.00 98.62 85 ILE A CA 1
ATOM 565 C C . ILE A 1 85 ? -4.026 -5.322 -0.963 1.00 98.62 85 ILE A C 1
ATOM 567 O O . ILE A 1 85 ? -4.431 -4.225 -1.366 1.00 98.62 85 ILE A O 1
ATOM 571 N N . ARG A 1 86 ? -4.720 -6.454 -1.120 1.00 98.25 86 ARG A N 1
ATOM 572 C CA . ARG A 1 86 ? -6.026 -6.529 -1.794 1.00 98.25 86 ARG A CA 1
ATOM 573 C C . ARG A 1 86 ? -7.116 -7.079 -0.882 1.00 98.25 86 ARG A C 1
ATOM 575 O O . ARG A 1 86 ? -6.866 -7.992 -0.090 1.00 98.25 86 ARG A O 1
ATOM 582 N N . ARG A 1 87 ? -8.327 -6.531 -1.021 1.00 97.12 87 ARG A N 1
ATOM 583 C CA . ARG A 1 87 ? -9.542 -6.909 -0.275 1.00 97.12 87 ARG A CA 1
ATOM 584 C C . ARG A 1 87 ? -10.668 -7.251 -1.246 1.00 97.12 87 ARG A C 1
ATOM 586 O O . ARG A 1 87 ? -10.838 -6.563 -2.244 1.00 97.12 87 ARG A O 1
ATOM 593 N N . GLY A 1 88 ? -11.431 -8.307 -0.965 1.00 95.00 88 GLY A N 1
ATOM 594 C CA . GLY A 1 88 ? -12.557 -8.744 -1.809 1.00 95.00 88 GLY A CA 1
ATOM 595 C C . GLY A 1 88 ? -12.177 -9.528 -3.076 1.00 95.00 88 GLY A C 1
ATOM 596 O O . GLY A 1 88 ? -13.063 -9.971 -3.796 1.00 95.00 88 GLY A O 1
ATOM 597 N N . GLY A 1 89 ? -10.884 -9.744 -3.334 1.00 95.75 89 GLY A N 1
ATOM 598 C CA . GLY A 1 89 ? -10.390 -10.510 -4.477 1.00 95.75 89 GLY A CA 1
ATOM 599 C C . GLY A 1 89 ? -8.895 -10.300 -4.720 1.00 95.75 89 GLY A C 1
ATOM 600 O O . GLY A 1 89 ? -8.245 -9.513 -4.031 1.00 95.75 89 GLY A O 1
ATOM 601 N N . SER A 1 90 ? -8.341 -11.003 -5.711 1.00 94.62 90 SER A N 1
ATOM 602 C CA . SER A 1 90 ? -6.904 -10.996 -6.020 1.00 94.62 90 SER A CA 1
ATOM 603 C C . SER A 1 90 ? -6.530 -10.215 -7.284 1.00 94.62 90 SER A C 1
ATOM 605 O O . SER A 1 90 ? -5.366 -10.229 -7.664 1.00 94.62 90 SER A O 1
ATOM 607 N N . THR A 1 91 ? -7.459 -9.522 -7.951 1.00 96.81 91 THR A N 1
ATOM 608 C CA . THR A 1 91 ? -7.185 -8.753 -9.189 1.00 96.81 91 THR A CA 1
ATOM 609 C C . THR A 1 91 ? -6.749 -7.307 -8.905 1.00 96.81 91 THR A C 1
ATOM 611 O O . THR A 1 91 ? -6.878 -6.823 -7.783 1.00 96.81 91 THR A O 1
ATOM 614 N N . LEU A 1 92 ? -6.262 -6.582 -9.922 1.00 95.50 92 LEU A N 1
ATOM 615 C CA . LEU A 1 92 ? -5.778 -5.195 -9.785 1.00 95.50 92 LEU A CA 1
ATOM 616 C C . LEU A 1 92 ? -6.823 -4.222 -9.209 1.00 95.50 92 LEU A C 1
ATOM 618 O O . LEU A 1 92 ? -6.459 -3.295 -8.492 1.00 95.50 92 LEU A O 1
ATOM 622 N N . THR A 1 93 ? -8.111 -4.447 -9.473 1.00 96.69 93 THR A N 1
ATOM 623 C CA . THR A 1 93 ? -9.211 -3.598 -8.986 1.00 96.69 93 THR A CA 1
ATOM 624 C C . THR A 1 93 ? -9.466 -3.726 -7.484 1.00 96.69 93 THR A C 1
ATOM 626 O O . THR A 1 93 ? -10.161 -2.893 -6.917 1.00 96.69 93 THR A O 1
ATOM 629 N N . HIS A 1 94 ? -8.914 -4.753 -6.832 1.00 97.69 94 HIS A N 1
ATOM 630 C CA . HIS A 1 94 ? -9.099 -5.017 -5.401 1.00 97.69 94 HIS A CA 1
ATOM 631 C C . HIS A 1 94 ? -8.005 -4.406 -4.522 1.00 97.69 94 HIS A C 1
ATOM 633 O O . HIS A 1 94 ? -8.016 -4.589 -3.303 1.00 97.69 94 HIS A O 1
ATOM 639 N N . ARG A 1 95 ? -7.027 -3.721 -5.120 1.00 97.94 95 ARG A N 1
ATOM 640 C CA . ARG A 1 95 ? -5.923 -3.091 -4.394 1.00 97.94 95 ARG A CA 1
ATOM 641 C C . ARG A 1 95 ? -6.452 -1.973 -3.504 1.00 97.94 95 ARG A C 1
ATOM 643 O O . ARG A 1 95 ? -7.104 -1.051 -3.981 1.00 97.94 95 ARG A O 1
ATOM 650 N N . VAL A 1 96 ? -6.130 -2.049 -2.218 1.00 98.00 96 VAL A N 1
ATOM 651 C CA . VAL A 1 96 ? -6.492 -1.026 -1.225 1.00 98.00 96 VAL A CA 1
ATOM 652 C C . VAL A 1 96 ? -5.285 -0.221 -0.754 1.00 98.00 96 VAL A C 1
ATOM 654 O O . VAL A 1 96 ? -5.451 0.907 -0.309 1.00 98.00 96 VAL A O 1
ATOM 657 N N . VAL A 1 97 ? -4.074 -0.769 -0.890 1.00 98.56 97 VAL A N 1
ATOM 658 C CA . VAL A 1 97 ? -2.794 -0.090 -0.639 1.00 98.56 97 VAL A CA 1
ATOM 659 C C . VAL A 1 97 ? -1.812 -0.546 -1.704 1.00 98.56 97 VAL A C 1
ATOM 661 O O . VAL A 1 97 ? -1.724 -1.748 -1.943 1.00 98.56 97 VAL A O 1
ATOM 664 N N . VAL A 1 98 ? -1.060 0.370 -2.314 1.00 98.81 98 VAL A N 1
ATOM 665 C CA . VAL A 1 98 ? 0.012 0.022 -3.261 1.00 98.81 98 VAL A CA 1
ATOM 666 C C . VAL A 1 98 ? 1.229 0.881 -2.974 1.00 98.81 98 VAL A C 1
ATOM 668 O O . VAL A 1 98 ? 1.136 2.102 -3.053 1.00 98.81 98 VAL A O 1
ATOM 671 N N . ALA A 1 99 ? 2.367 0.250 -2.705 1.00 98.81 99 ALA A N 1
ATOM 672 C CA . ALA A 1 99 ? 3.665 0.904 -2.731 1.00 98.81 99 ALA A CA 1
ATOM 673 C C . ALA A 1 99 ? 4.376 0.543 -4.037 1.00 98.81 99 ALA A C 1
ATOM 675 O O . ALA A 1 99 ? 4.611 -0.633 -4.329 1.00 98.81 99 ALA A O 1
ATOM 676 N N . ALA A 1 100 ? 4.663 1.557 -4.844 1.00 98.81 100 ALA A N 1
ATOM 677 C CA . ALA A 1 100 ? 5.174 1.362 -6.193 1.00 98.81 100 ALA A CA 1
ATOM 678 C C . ALA A 1 100 ? 6.654 0.974 -6.237 1.00 98.81 100 ALA A C 1
ATOM 680 O O . ALA A 1 100 ? 7.435 1.378 -5.377 1.00 98.81 100 ALA A O 1
ATOM 681 N N . GLY A 1 101 ? 7.038 0.220 -7.262 1.00 98.81 101 GLY A N 1
ATOM 682 C CA . GLY A 1 101 ? 8.428 -0.073 -7.578 1.00 98.81 101 GLY A CA 1
ATOM 683 C C . GLY A 1 101 ? 9.097 1.052 -8.370 1.00 98.81 101 GLY A C 1
ATOM 684 O O . GLY A 1 101 ? 8.429 1.858 -9.028 1.00 98.81 101 GLY A O 1
ATOM 685 N N . GLY A 1 102 ? 10.424 1.122 -8.284 1.00 98.81 102 GLY A N 1
ATOM 686 C CA . GLY A 1 102 ? 11.227 2.063 -9.070 1.00 98.81 102 GLY A CA 1
ATOM 687 C C . GLY A 1 102 ? 11.517 1.560 -10.485 1.00 98.81 102 GLY A C 1
ATOM 688 O O . GLY A 1 102 ?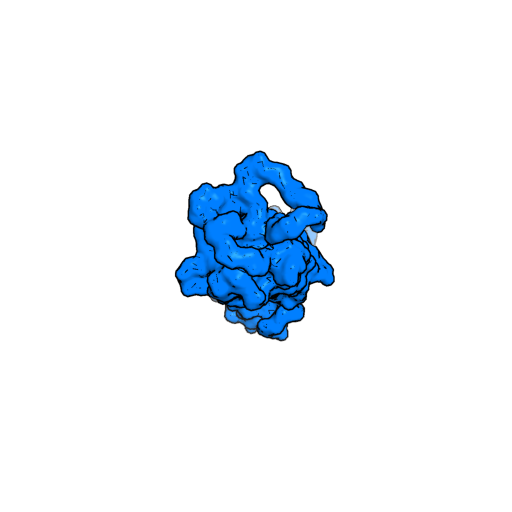 11.396 0.369 -10.764 1.00 98.81 102 GLY A O 1
ATOM 689 N N . GLY A 1 103 ? 11.879 2.459 -11.396 1.00 98.62 103 GLY A N 1
ATOM 690 C CA . GLY A 1 103 ? 12.276 2.111 -12.761 1.00 98.62 103 GLY A CA 1
ATOM 691 C C . GLY A 1 103 ? 13.649 1.439 -12.823 1.00 98.62 103 GLY A C 1
ATOM 692 O O . GLY A 1 103 ? 14.468 1.580 -11.917 1.00 98.62 103 GLY A O 1
ATOM 693 N N . GLY A 1 104 ? 13.905 0.680 -13.882 1.00 97.56 104 GLY A N 1
ATOM 694 C CA . GLY A 1 104 ? 15.209 0.091 -14.172 1.00 97.56 104 GLY A CA 1
ATOM 695 C C . GLY A 1 104 ? 16.177 1.126 -14.742 1.00 97.56 104 GLY A C 1
ATOM 696 O O . GLY A 1 104 ? 15.758 2.086 -15.393 1.00 97.56 104 GLY A O 1
ATOM 697 N N . GLY A 1 105 ? 17.469 0.924 -14.506 1.00 95.19 105 GLY A N 1
ATOM 698 C CA . GLY A 1 105 ? 18.518 1.716 -15.136 1.00 95.19 105 GLY A CA 1
ATOM 699 C C . GLY A 1 105 ? 18.726 1.337 -16.606 1.00 95.19 105 GLY A C 1
ATOM 700 O O . GLY A 1 105 ? 18.655 0.161 -16.973 1.00 95.19 105 GLY A O 1
ATOM 701 N N . GLY A 1 106 ? 18.993 2.330 -17.448 1.00 92.06 106 GLY A N 1
ATOM 702 C CA . GLY A 1 106 ? 19.479 2.130 -18.811 1.00 92.06 106 GLY A CA 1
ATOM 703 C C . GLY A 1 106 ? 20.946 1.695 -18.831 1.00 92.06 106 GLY A C 1
ATOM 704 O O . GLY A 1 106 ? 21.684 1.903 -17.863 1.00 92.06 106 GLY A O 1
ATOM 705 N N . ILE A 1 107 ? 21.376 1.088 -19.937 1.00 88.75 107 ILE A N 1
ATOM 706 C CA . ILE A 1 107 ? 22.774 0.683 -20.148 1.00 88.75 107 ILE A CA 1
ATOM 707 C C . ILE A 1 107 ? 23.729 1.880 -20.113 1.00 88.75 107 ILE A C 1
ATOM 709 O O . ILE A 1 107 ? 23.344 3.011 -20.426 1.00 88.75 107 ILE A O 1
ATOM 713 N N . GLY A 1 108 ? 24.992 1.625 -19.783 1.00 81.62 108 GLY A N 1
ATOM 714 C CA . GLY A 1 108 ? 26.082 2.541 -20.078 1.00 81.62 108 GLY A CA 1
ATOM 715 C C . GLY A 1 108 ? 27.216 1.902 -20.871 1.00 81.62 108 GLY A C 1
ATOM 716 O O . GLY A 1 108 ? 27.371 0.684 -20.916 1.00 81.62 108 GLY A O 1
ATOM 717 N N . GLY A 1 109 ? 28.025 2.747 -21.508 1.00 73.19 109 GLY A N 1
ATOM 718 C CA . GLY A 1 109 ? 29.271 2.330 -22.146 1.00 73.19 109 GLY A CA 1
ATOM 719 C C . GLY A 1 109 ? 30.396 2.186 -21.121 1.00 73.19 109 GLY A C 1
ATOM 720 O O . GLY A 1 109 ? 30.507 2.982 -20.188 1.00 73.19 109 GLY A O 1
ATOM 721 N N . ALA A 1 110 ? 31.282 1.204 -21.295 1.00 65.12 110 ALA A N 1
ATOM 722 C CA . ALA A 1 110 ? 32.438 1.040 -20.413 1.00 65.12 110 ALA A CA 1
ATOM 723 C C . ALA A 1 110 ? 33.320 2.308 -20.421 1.00 65.12 110 ALA A C 1
ATOM 725 O O . ALA A 1 110 ? 33.798 2.739 -21.468 1.00 65.12 110 ALA A O 1
ATOM 726 N N . GLY A 1 111 ? 33.530 2.917 -19.248 1.00 61.50 111 GLY A N 1
ATOM 727 C CA . GLY A 1 111 ? 34.280 4.176 -19.112 1.00 61.50 111 GLY A CA 1
ATOM 728 C C . GLY A 1 111 ? 33.506 5.437 -19.520 1.00 61.50 111 GLY A C 1
ATOM 729 O O . GLY A 1 111 ? 34.070 6.531 -19.494 1.00 61.50 111 GLY A O 1
ATOM 730 N N . VAL A 1 112 ? 32.221 5.307 -19.862 1.00 63.25 112 VAL A N 1
ATOM 731 C CA . VAL A 1 112 ? 31.330 6.401 -20.256 1.00 63.25 112 VAL A CA 1
ATOM 732 C C . VAL A 1 112 ? 30.378 6.677 -19.093 1.00 63.25 112 VAL A C 1
ATOM 734 O O . VAL A 1 112 ? 29.615 5.810 -18.684 1.00 63.25 112 VAL A O 1
ATOM 737 N N . GLY A 1 113 ? 30.445 7.870 -18.498 1.00 66.56 113 GLY A N 1
ATOM 738 C CA . GLY A 1 113 ? 29.619 8.234 -17.340 1.00 66.56 113 GLY A CA 1
ATOM 739 C C . GLY A 1 113 ? 28.152 8.455 -17.712 1.00 66.56 113 GLY A C 1
ATOM 740 O O . GLY A 1 113 ? 27.723 9.599 -17.790 1.00 66.56 113 GLY A O 1
ATOM 741 N N . CYS A 1 114 ? 27.395 7.397 -17.985 1.00 76.00 114 CYS A N 1
ATOM 742 C CA . CYS A 1 114 ? 25.989 7.475 -18.384 1.00 76.00 114 CYS A CA 1
ATOM 743 C C . CYS A 1 114 ? 25.056 7.825 -17.207 1.00 76.00 114 CYS A C 1
ATOM 745 O O . CYS A 1 114 ? 25.315 7.431 -16.073 1.00 76.00 114 CYS A O 1
ATOM 747 N N . ARG A 1 115 ? 23.958 8.551 -17.477 1.00 77.81 115 ARG A N 1
ATOM 748 C CA . ARG A 1 115 ? 22.972 9.031 -16.475 1.00 77.81 115 ARG A CA 1
ATOM 749 C C . ARG A 1 115 ? 21.583 8.390 -16.570 1.00 77.81 115 ARG A C 1
ATOM 751 O O . ARG A 1 115 ? 20.607 8.969 -16.098 1.00 77.81 115 ARG A O 1
ATOM 758 N N . GLY A 1 116 ? 21.489 7.208 -17.173 1.00 88.69 116 GLY A N 1
ATOM 759 C CA . GLY A 1 116 ? 20.236 6.475 -17.368 1.00 88.69 116 GLY A CA 1
ATOM 760 C C . GLY A 1 116 ? 19.624 5.905 -16.085 1.00 88.69 116 GLY A C 1
ATOM 761 O O . GLY A 1 116 ? 19.219 4.748 -16.086 1.00 88.69 116 GLY A O 1
ATOM 762 N N . ASP A 1 117 ? 19.618 6.642 -14.976 1.00 95.06 117 ASP A N 1
ATOM 763 C CA . ASP A 1 117 ? 19.125 6.161 -13.686 1.00 95.06 117 ASP A CA 1
ATOM 764 C C . ASP A 1 117 ? 17.608 5.944 -13.727 1.00 95.06 117 ASP A C 1
ATOM 766 O O . ASP A 1 117 ? 16.856 6.727 -14.305 1.00 95.06 117 ASP A O 1
ATOM 770 N N . GLY A 1 118 ? 17.134 4.878 -13.097 1.00 97.50 118 GLY A N 1
ATOM 771 C CA . GLY A 1 118 ? 15.713 4.616 -12.950 1.00 97.50 118 GLY A CA 1
ATOM 772 C C . GLY A 1 118 ? 15.043 5.607 -11.996 1.00 97.50 118 GLY A C 1
ATOM 773 O O . GLY A 1 118 ? 15.577 5.960 -10.944 1.00 97.50 118 GLY A O 1
ATOM 774 N N . GLY A 1 119 ? 13.828 6.021 -12.335 1.00 98.56 119 GLY A N 1
ATOM 775 C CA . GLY A 1 119 ? 13.007 6.887 -11.502 1.00 98.56 119 GLY A CA 1
ATOM 776 C C . GLY A 1 119 ? 12.535 6.182 -10.234 1.00 98.56 119 GLY A C 1
ATOM 777 O O . GLY A 1 119 ? 12.224 4.989 -10.237 1.00 98.56 119 GLY A O 1
ATOM 778 N N . THR A 1 120 ? 12.457 6.913 -9.125 1.00 98.75 120 THR A N 1
ATOM 779 C CA . THR A 1 120 ? 11.987 6.354 -7.853 1.00 98.75 120 THR A CA 1
ATOM 780 C C . THR A 1 120 ? 10.505 5.986 -7.915 1.00 98.75 120 THR A C 1
ATOM 782 O O . THR A 1 120 ? 9.682 6.700 -8.484 1.00 98.75 120 THR A O 1
ATOM 785 N N . GLY A 1 121 ? 10.141 4.859 -7.310 1.00 98.31 121 GLY A N 1
ATOM 786 C CA . GLY A 1 121 ? 8.747 4.499 -7.085 1.00 98.31 121 GLY A CA 1
ATOM 787 C C . GLY A 1 121 ? 8.178 5.256 -5.889 1.00 98.31 121 GLY A C 1
ATOM 788 O O . GLY A 1 121 ? 8.890 5.551 -4.926 1.00 98.31 121 GLY A O 1
ATOM 789 N N . GLY A 1 122 ? 6.875 5.515 -5.909 1.00 94.50 122 GLY A N 1
ATOM 790 C CA . GLY A 1 122 ? 6.122 5.991 -4.750 1.00 94.50 122 GLY A CA 1
ATOM 791 C C . GLY A 1 122 ? 5.555 7.397 -4.902 1.00 94.50 122 GLY A C 1
ATOM 792 O O . GLY A 1 122 ? 5.692 8.024 -5.943 1.00 94.50 122 GLY A O 1
ATOM 793 N N . GLY A 1 123 ? 4.880 7.887 -3.857 1.00 96.06 123 GLY A N 1
ATOM 794 C CA . GLY A 1 123 ? 4.125 9.139 -3.926 1.00 96.06 123 GLY A CA 1
ATOM 795 C C . GLY A 1 123 ? 2.897 9.056 -4.841 1.00 96.06 123 GLY A C 1
ATOM 796 O O . GLY A 1 123 ? 2.561 8.001 -5.378 1.00 96.06 123 GLY A O 1
ATOM 797 N N . LEU A 1 124 ? 2.199 10.183 -5.011 1.00 97.06 124 LEU A N 1
ATOM 798 C CA . LEU A 1 124 ? 1.075 10.266 -5.956 1.00 97.06 124 LEU A CA 1
ATOM 799 C C . LEU A 1 124 ? 1.546 10.246 -7.417 1.00 97.06 124 LEU A C 1
ATOM 801 O O . LEU A 1 124 ? 0.795 9.844 -8.307 1.00 97.06 124 LEU A O 1
ATOM 805 N N . ILE A 1 125 ? 2.786 10.677 -7.643 1.00 98.38 125 ILE A N 1
ATOM 806 C CA . ILE A 1 125 ? 3.452 10.712 -8.938 1.00 98.38 125 ILE A CA 1
ATOM 807 C C . ILE A 1 125 ? 4.812 10.041 -8.758 1.00 98.38 125 ILE A C 1
ATOM 809 O O . ILE A 1 125 ? 5.561 10.437 -7.864 1.00 98.38 125 ILE A O 1
ATOM 813 N N . GLY A 1 126 ? 5.107 9.035 -9.581 1.00 98.25 126 GLY A N 1
ATOM 814 C CA . GLY A 1 126 ? 6.412 8.378 -9.590 1.00 98.25 126 GLY A CA 1
ATOM 815 C C . GLY A 1 126 ? 7.511 9.306 -10.112 1.00 98.25 126 GLY A C 1
ATOM 816 O O . GLY A 1 126 ? 7.245 10.277 -10.820 1.00 98.25 126 GLY A O 1
ATOM 817 N N . GLY A 1 127 ? 8.764 9.008 -9.784 1.00 98.62 127 GLY A N 1
ATOM 818 C CA . GLY A 1 127 ? 9.913 9.718 -10.337 1.00 98.62 127 GLY A CA 1
ATOM 819 C C . GLY A 1 127 ? 10.107 9.409 -11.822 1.00 98.62 127 GLY A C 1
ATOM 820 O O . GLY A 1 127 ? 9.932 8.269 -12.251 1.00 98.62 127 GLY A O 1
ATOM 821 N N . ASN A 1 128 ? 10.503 10.408 -12.607 1.00 98.31 128 ASN A N 1
ATOM 822 C CA . ASN A 1 128 ? 11.005 10.178 -13.963 1.00 98.31 128 ASN A CA 1
ATOM 823 C C . ASN A 1 128 ? 12.375 9.492 -13.897 1.00 98.31 128 ASN A C 1
ATOM 825 O O . ASN A 1 128 ? 13.117 9.700 -12.935 1.00 98.31 128 ASN A O 1
ATOM 829 N N . GLY A 1 129 ? 12.713 8.705 -14.916 1.00 96.38 129 GLY A N 1
ATOM 830 C CA . GLY A 1 129 ? 14.086 8.252 -15.114 1.00 96.38 129 GLY A CA 1
ATOM 831 C C . GLY A 1 129 ? 15.020 9.398 -15.521 1.00 96.38 129 GLY A C 1
ATOM 832 O O . GLY A 1 129 ? 14.585 10.519 -15.799 1.00 96.38 129 GLY A O 1
ATOM 833 N N . GLY A 1 130 ? 16.312 9.100 -15.575 1.00 92.38 130 GLY A N 1
ATOM 834 C CA . GLY A 1 130 ? 17.342 9.949 -16.155 1.00 92.38 130 GLY A CA 1
ATOM 835 C C . GLY A 1 130 ? 17.551 9.649 -17.636 1.00 92.38 130 GLY A C 1
ATOM 836 O O . GLY A 1 130 ? 17.444 8.503 -18.079 1.00 92.38 130 GLY A O 1
ATOM 837 N N . ASP A 1 131 ? 17.836 10.687 -18.418 1.00 88.38 131 ASP A N 1
ATOM 838 C CA . ASP A 1 131 ? 18.210 10.517 -19.820 1.00 88.38 131 ASP A CA 1
ATOM 839 C C . ASP A 1 131 ? 19.563 9.791 -19.919 1.00 88.38 131 ASP A C 1
ATOM 841 O O . ASP A 1 131 ? 20.486 10.036 -19.136 1.00 88.38 131 ASP A O 1
ATOM 845 N N . GLY A 1 132 ? 19.715 8.935 -20.927 1.00 79.69 132 GLY A N 1
ATOM 846 C CA . GLY A 1 132 ? 20.957 8.235 -21.247 1.00 79.69 132 GLY A CA 1
ATOM 847 C C . GLY A 1 132 ? 22.007 9.159 -21.864 1.00 79.69 132 GLY A C 1
ATOM 848 O O . GLY A 1 132 ? 22.412 8.951 -22.995 1.00 79.69 132 GLY A O 1
ATOM 849 N N . GLY A 1 133 ? 22.435 10.209 -21.163 1.00 70.12 133 GLY A N 1
ATOM 850 C CA . GLY A 1 133 ? 23.508 11.116 -21.594 1.00 70.12 133 GLY A CA 1
ATOM 851 C C . GLY A 1 133 ? 24.813 10.915 -20.817 1.00 70.12 133 GLY A C 1
ATOM 852 O O . GLY A 1 133 ? 24.804 10.359 -19.717 1.00 70.12 133 GLY A O 1
ATOM 853 N N . ILE A 1 134 ? 25.929 11.411 -21.364 1.00 62.28 134 ILE A N 1
ATOM 854 C CA . ILE A 1 134 ? 27.250 11.410 -20.710 1.00 62.28 134 ILE A CA 1
ATOM 855 C C . ILE A 1 134 ? 27.325 12.538 -19.658 1.00 62.28 134 ILE A C 1
ATOM 857 O O . ILE A 1 134 ? 26.896 13.670 -19.890 1.00 62.28 134 ILE A O 1
ATOM 861 N N . VAL A 1 135 ? 27.897 12.257 -18.484 1.00 54.62 135 VAL A N 1
ATOM 862 C CA . VAL A 1 135 ? 28.178 13.235 -17.420 1.00 54.62 135 VAL A CA 1
ATOM 863 C C . VAL A 1 135 ? 29.061 14.368 -17.961 1.00 54.62 135 VAL A C 1
ATOM 865 O O . VAL A 1 135 ? 30.190 14.141 -18.378 1.00 54.62 135 VAL A O 1
ATOM 868 N N . GLY A 1 136 ? 28.558 15.606 -17.896 1.00 47.69 136 GLY A N 1
ATOM 869 C CA . GLY A 1 136 ? 29.316 16.818 -18.240 1.00 47.69 136 GLY A CA 1
ATOM 870 C C . GLY A 1 136 ? 29.059 17.380 -19.642 1.00 47.69 136 GLY A C 1
ATOM 871 O O . GLY A 1 136 ? 29.516 18.483 -19.932 1.00 47.69 136 GLY A O 1
ATOM 872 N N . THR A 1 137 ? 28.284 16.693 -20.485 1.00 52.91 137 THR A N 1
ATOM 873 C CA . THR A 1 137 ? 27.795 17.244 -21.759 1.00 52.91 137 THR A CA 1
ATOM 874 C C . THR A 1 137 ? 26.357 17.754 -21.601 1.00 52.91 137 THR A C 1
ATOM 876 O O . THR A 1 137 ? 25.555 17.062 -20.967 1.00 52.91 137 THR A O 1
ATOM 879 N N . PRO A 1 138 ? 25.990 18.936 -22.140 1.00 48.84 138 PRO A N 1
ATOM 880 C CA . PRO A 1 138 ? 24.594 19.378 -22.186 1.00 48.84 138 PRO A CA 1
ATOM 881 C C . PRO A 1 138 ? 23.707 18.301 -22.835 1.00 48.84 138 PRO A C 1
ATOM 883 O O . PRO A 1 138 ? 24.201 17.619 -23.738 1.00 48.84 138 PRO A O 1
ATOM 886 N N . PRO A 1 139 ? 22.429 18.142 -22.423 1.00 50.53 139 PRO A N 1
ATOM 887 C CA . PRO A 1 139 ? 21.501 17.252 -23.117 1.00 50.53 139 PRO A CA 1
ATOM 888 C C . PRO A 1 139 ? 21.527 17.612 -24.599 1.00 50.53 139 PRO A C 1
ATOM 890 O O . PRO A 1 139 ? 21.281 18.765 -24.967 1.00 50.53 139 PRO A O 1
ATOM 893 N N . LEU A 1 140 ? 21.944 16.656 -25.430 1.00 47.88 140 LEU A N 1
ATOM 894 C CA . LEU A 1 140 ? 22.167 16.926 -26.840 1.00 47.88 140 LEU A CA 1
ATOM 895 C C . LEU A 1 140 ? 20.839 17.406 -27.446 1.00 47.88 140 LEU A C 1
ATOM 897 O O . LEU A 1 140 ? 19.791 16.804 -27.184 1.00 47.88 140 LEU A O 1
ATOM 901 N N . PRO A 1 141 ? 20.837 18.520 -28.200 1.00 45.16 141 PRO A N 1
ATOM 902 C CA . PRO A 1 141 ? 19.623 19.004 -28.831 1.00 45.16 141 PRO A CA 1
ATOM 903 C C . PRO A 1 141 ? 19.029 17.896 -29.706 1.00 45.16 141 PRO A C 1
ATOM 905 O O . PRO A 1 141 ? 19.757 17.185 -30.394 1.00 45.16 141 PRO A O 1
ATOM 908 N N . ARG A 1 142 ? 17.693 17.804 -29.693 1.00 48.53 142 ARG A N 1
ATOM 909 C CA . ARG A 1 142 ? 16.793 16.847 -30.381 1.00 48.53 142 ARG A CA 1
ATOM 910 C C . ARG A 1 142 ? 17.094 16.555 -31.870 1.00 48.53 142 ARG A C 1
ATOM 912 O O . ARG A 1 142 ? 16.387 15.768 -32.483 1.00 48.53 142 ARG A O 1
ATOM 919 N N . ALA A 1 143 ? 18.078 17.214 -32.477 1.00 39.06 143 ALA A N 1
ATOM 920 C CA . ALA A 1 143 ? 18.290 17.295 -33.917 1.00 39.06 143 ALA A CA 1
ATOM 921 C C . ALA A 1 143 ? 19.642 16.753 -34.422 1.00 39.06 143 ALA A C 1
ATOM 923 O O . ALA A 1 143 ? 19.911 16.891 -35.613 1.00 39.06 143 ALA A O 1
ATOM 924 N N . SER A 1 144 ? 20.474 16.128 -33.583 1.00 44.91 144 SER A N 1
ATOM 925 C CA . SER A 1 144 ? 21.724 15.507 -34.050 1.00 44.91 144 SER A CA 1
ATOM 926 C C . SER A 1 144 ? 21.663 13.982 -33.882 1.00 44.91 144 SER A C 1
ATOM 928 O O . SER A 1 144 ? 21.951 13.493 -32.787 1.00 44.91 144 SER A O 1
ATOM 930 N N . PRO A 1 145 ? 21.287 13.211 -34.923 1.00 49.28 145 PRO A N 1
ATOM 931 C CA . PRO A 1 145 ? 21.487 11.764 -34.910 1.00 49.28 145 PRO A CA 1
ATOM 932 C C . PRO A 1 145 ? 22.977 11.475 -34.651 1.00 49.28 145 PRO A C 1
ATOM 934 O O . PRO A 1 145 ? 23.810 12.178 -35.239 1.00 49.28 145 PRO A O 1
ATOM 937 N N . PRO A 1 146 ? 23.337 10.512 -33.772 1.00 50.75 146 PRO A N 1
ATOM 938 C CA . PRO A 1 146 ? 22.540 9.354 -33.333 1.00 50.75 146 PRO A CA 1
ATOM 939 C C . PRO A 1 146 ? 22.263 9.222 -31.806 1.00 50.75 146 PRO A C 1
ATOM 941 O O . PRO A 1 146 ? 21.977 8.127 -31.336 1.00 50.75 146 PRO A O 1
ATOM 944 N N . TYR A 1 147 ? 22.330 10.289 -30.995 1.00 57.81 147 TYR A N 1
ATOM 945 C CA . TYR A 1 147 ? 22.359 10.159 -29.518 1.00 57.81 147 TYR A CA 1
ATOM 946 C C . TYR A 1 147 ? 21.105 10.677 -28.774 1.00 57.81 147 TYR A C 1
ATOM 948 O O . TYR A 1 147 ? 21.225 11.553 -27.912 1.00 57.81 147 TYR A O 1
ATOM 956 N N . CYS A 1 148 ? 19.899 10.170 -29.066 1.00 64.56 148 CYS A N 1
ATOM 957 C CA . CYS A 1 148 ? 18.759 10.354 -28.152 1.00 64.56 148 CYS A CA 1
ATOM 958 C C . CYS A 1 148 ? 18.543 9.107 -27.282 1.00 64.56 148 CYS A C 1
ATOM 960 O O . CYS A 1 148 ? 18.578 7.986 -27.761 1.00 64.56 148 CYS A O 1
ATOM 962 N N . SER A 1 149 ? 18.327 9.297 -25.984 1.00 76.75 149 SER A N 1
ATOM 963 C CA . SER A 1 149 ? 18.025 8.210 -25.044 1.00 76.75 149 SER A CA 1
ATOM 964 C C . SER A 1 149 ? 17.161 8.767 -23.921 1.00 76.75 149 SER A C 1
ATOM 966 O O . SER A 1 149 ? 17.584 8.823 -22.766 1.00 76.75 149 SER A O 1
ATOM 968 N N . TYR A 1 150 ? 15.981 9.291 -24.274 1.00 88.88 150 TYR A N 1
ATOM 969 C CA . TYR A 1 150 ? 15.126 9.969 -23.303 1.00 88.88 150 TYR A CA 1
ATOM 970 C C . TYR A 1 150 ? 14.592 9.001 -22.249 1.00 88.88 150 TYR A C 1
ATOM 972 O O . TYR A 1 150 ? 14.298 7.834 -22.525 1.00 88.88 150 TYR A O 1
ATOM 980 N N . ALA A 1 151 ? 14.460 9.502 -21.030 1.00 93.06 151 ALA A N 1
ATOM 981 C CA . ALA A 1 151 ? 13.913 8.758 -19.914 1.00 93.06 151 ALA A CA 1
ATOM 982 C C . ALA A 1 151 ? 12.431 8.414 -20.091 1.00 93.06 151 ALA A C 1
ATOM 984 O O . ALA A 1 151 ? 11.657 9.159 -20.697 1.00 93.06 151 ALA A O 1
ATOM 985 N N . GLY A 1 152 ? 12.022 7.321 -19.453 1.00 96.62 152 GLY A N 1
ATOM 986 C CA . GLY A 1 152 ? 10.622 7.067 -19.154 1.00 96.62 152 GLY A CA 1
ATOM 987 C C . GLY A 1 152 ? 10.129 7.999 -18.049 1.00 96.62 152 GLY A C 1
ATOM 988 O O . GLY A 1 152 ? 10.829 8.267 -17.068 1.00 96.62 152 GLY A O 1
ATOM 989 N N . LEU A 1 153 ? 8.902 8.491 -18.187 1.00 98.31 153 LEU A N 1
ATOM 990 C CA . LEU A 1 153 ? 8.266 9.335 -17.183 1.00 98.31 153 LEU A CA 1
ATOM 991 C C . LEU A 1 153 ? 7.642 8.493 -16.067 1.00 98.31 153 LEU A C 1
ATOM 993 O O . LEU A 1 153 ? 7.223 7.350 -16.276 1.00 98.31 153 LEU A O 1
ATOM 997 N N . GLY A 1 154 ? 7.554 9.076 -14.877 1.00 98.56 154 GLY A N 1
ATOM 998 C CA . GLY A 1 154 ? 6.852 8.489 -13.747 1.00 98.56 154 GLY A CA 1
ATOM 999 C C . GLY A 1 154 ? 5.339 8.455 -13.961 1.00 98.56 154 GLY A C 1
ATOM 1000 O O . GLY A 1 154 ? 4.764 9.266 -14.692 1.00 98.56 154 GLY A O 1
ATOM 1001 N N . ALA A 1 155 ? 4.675 7.490 -13.330 1.00 98.56 155 ALA A N 1
ATOM 1002 C CA . ALA A 1 155 ? 3.223 7.348 -13.424 1.00 98.56 155 ALA A CA 1
ATOM 1003 C C . ALA A 1 155 ? 2.477 8.374 -12.564 1.00 98.56 155 ALA A C 1
ATOM 1005 O O . ALA A 1 155 ? 3.015 8.865 -11.573 1.00 98.56 155 ALA A O 1
ATOM 1006 N N . THR A 1 156 ? 1.207 8.633 -12.877 1.00 98.50 156 THR A N 1
ATOM 1007 C CA . THR A 1 156 ? 0.313 9.479 -12.065 1.00 98.50 156 THR A CA 1
ATOM 1008 C C . THR A 1 156 ? -0.742 8.634 -11.342 1.00 98.50 156 THR A C 1
ATOM 1010 O O . THR A 1 156 ? -0.729 7.405 -11.406 1.00 98.50 156 THR A O 1
ATOM 1013 N N . GLN A 1 157 ? -1.689 9.274 -10.651 1.00 97.88 157 GLN A N 1
ATOM 1014 C CA . GLN A 1 157 ? -2.849 8.589 -10.062 1.00 97.88 157 GLN A CA 1
ATOM 1015 C C . GLN A 1 157 ? -3.921 8.177 -11.082 1.00 97.88 157 GLN A C 1
ATOM 1017 O O . GLN A 1 157 ? -4.876 7.503 -10.708 1.00 97.88 157 GLN A O 1
ATOM 1022 N N . VAL A 1 158 ? -3.812 8.600 -12.344 1.00 97.38 158 VAL A N 1
ATOM 1023 C CA . VAL A 1 158 ? -4.860 8.381 -13.359 1.00 97.38 158 VAL A CA 1
ATOM 1024 C C . VAL A 1 158 ? -4.335 7.790 -14.664 1.00 97.38 158 VAL A C 1
ATOM 1026 O O . VAL A 1 158 ? -5.125 7.384 -15.511 1.00 97.38 158 VAL A O 1
ATOM 1029 N N . SER A 1 159 ? -3.017 7.733 -14.845 1.00 98.31 159 SER A N 1
ATOM 1030 C CA . SER A 1 159 ? -2.393 7.213 -16.055 1.00 98.31 159 SER A CA 1
ATOM 1031 C C . SER A 1 159 ? -1.020 6.623 -15.765 1.00 98.31 159 SER A C 1
ATOM 1033 O O . SER A 1 159 ? -0.308 7.068 -14.859 1.00 98.31 159 SER A O 1
ATOM 1035 N N . GLY A 1 160 ? -0.623 5.658 -16.594 1.00 98.69 160 GLY A N 1
ATOM 1036 C CA . GLY A 1 160 ? 0.762 5.212 -16.654 1.00 98.69 160 GLY A CA 1
ATOM 1037 C C . GLY A 1 160 ? 1.702 6.319 -17.120 1.00 98.69 160 GLY A C 1
ATOM 1038 O O . GLY A 1 160 ? 1.276 7.303 -17.735 1.00 98.69 160 GLY A O 1
ATOM 1039 N N . GLY A 1 161 ? 2.981 6.155 -16.795 1.00 98.62 161 GLY A N 1
ATOM 1040 C CA . GLY A 1 161 ? 4.038 7.039 -17.268 1.00 98.62 161 GLY A CA 1
ATOM 1041 C C . GLY A 1 161 ? 4.276 6.862 -18.765 1.00 98.62 161 GLY A C 1
ATOM 1042 O O . GLY A 1 161 ? 4.183 5.750 -19.289 1.00 98.62 161 GLY A O 1
ATOM 1043 N N . MET A 1 162 ? 4.575 7.955 -19.462 1.00 98.00 162 MET A N 1
ATOM 1044 C CA . MET A 1 162 ? 4.935 7.900 -20.879 1.00 98.00 162 MET A CA 1
ATOM 1045 C C . MET A 1 162 ? 6.331 7.292 -21.040 1.00 98.00 162 MET A C 1
ATOM 1047 O O . MET A 1 162 ? 7.232 7.629 -20.274 1.00 98.00 162 MET A O 1
ATOM 1051 N N . GLY A 1 163 ? 6.514 6.405 -22.013 1.00 95.75 163 GLY A N 1
ATOM 1052 C CA . GLY A 1 163 ? 7.834 5.894 -22.359 1.00 95.75 163 GLY A CA 1
ATOM 1053 C C . GLY A 1 163 ? 8.714 6.972 -22.995 1.00 95.75 163 GLY A C 1
ATOM 1054 O O . GLY A 1 163 ? 8.219 7.933 -23.589 1.00 95.75 163 GLY A O 1
ATOM 1055 N N . GLY A 1 164 ? 10.026 6.822 -22.858 1.00 91.81 164 GLY A N 1
ATOM 1056 C CA . GLY A 1 164 ? 10.996 7.714 -23.474 1.00 91.81 164 GLY A CA 1
ATOM 1057 C C . GLY A 1 164 ? 10.924 7.639 -24.995 1.00 91.81 164 GLY A C 1
ATOM 1058 O O . GLY A 1 164 ? 10.781 6.560 -25.571 1.00 91.81 164 GLY A O 1
ATOM 1059 N N . ALA A 1 165 ? 11.058 8.784 -25.661 1.00 85.38 165 ALA A N 1
ATOM 1060 C CA . ALA A 1 165 ? 11.128 8.842 -27.116 1.00 85.38 165 ALA A CA 1
ATOM 1061 C C . ALA A 1 165 ? 12.576 8.671 -27.613 1.00 85.38 165 ALA A C 1
ATOM 1063 O O . ALA A 1 165 ? 13.502 9.227 -27.038 1.00 85.38 165 ALA A O 1
ATOM 1064 N N . CYS A 1 166 ? 12.779 7.926 -28.694 1.00 76.38 166 CYS A N 1
ATOM 1065 C CA . CYS A 1 166 ? 13.936 8.014 -29.594 1.00 76.38 166 CYS A CA 1
ATOM 1066 C C . CYS A 1 166 ? 13.634 7.116 -30.812 1.00 76.38 166 CYS A C 1
ATOM 1068 O O . CYS A 1 166 ? 12.461 6.870 -31.101 1.00 76.38 166 CYS A O 1
ATOM 1070 N N . ASP A 1 167 ? 14.660 6.615 -31.496 1.00 74.25 167 ASP A N 1
ATOM 1071 C CA . ASP A 1 167 ? 14.584 5.664 -32.603 1.00 74.25 167 ASP A CA 1
ATOM 1072 C C . ASP A 1 167 ? 13.893 4.364 -32.181 1.00 74.25 167 ASP A C 1
ATOM 1074 O O . ASP A 1 167 ? 13.059 3.834 -32.915 1.00 74.25 167 ASP A O 1
ATOM 1078 N N . VAL A 1 168 ? 14.185 3.891 -30.964 1.00 83.19 168 VAL A N 1
ATOM 1079 C CA . VAL A 1 168 ? 13.452 2.797 -30.319 1.00 83.19 168 VAL A CA 1
ATOM 1080 C C . VAL A 1 168 ? 12.802 3.340 -29.044 1.00 83.19 168 VAL A C 1
ATOM 1082 O O . VAL A 1 168 ? 13.448 3.400 -27.991 1.00 83.19 168 VAL A O 1
ATOM 1085 N N . PRO A 1 169 ? 11.541 3.802 -29.130 1.00 88.19 169 PRO A N 1
ATOM 1086 C CA . PRO A 1 169 ? 10.842 4.358 -27.984 1.00 88.19 169 PRO A CA 1
ATOM 1087 C C . PRO A 1 169 ? 10.513 3.273 -26.956 1.00 88.19 169 PRO A C 1
ATOM 1089 O O . PRO A 1 169 ? 10.167 2.144 -27.309 1.00 88.19 169 PRO A O 1
ATOM 1092 N N . GLY A 1 170 ? 10.571 3.642 -25.679 1.00 92.31 170 GLY A N 1
ATOM 1093 C CA . GLY A 1 170 ? 10.065 2.803 -24.598 1.00 92.31 170 GLY A CA 1
ATOM 1094 C C . GLY A 1 170 ? 8.536 2.759 -24.606 1.00 92.31 170 GLY A C 1
ATOM 1095 O O . GLY A 1 170 ? 7.874 3.718 -25.012 1.00 92.31 170 GLY A O 1
ATOM 1096 N N . ALA A 1 171 ? 7.944 1.662 -24.133 1.00 96.31 171 ALA A N 1
ATOM 1097 C CA . ALA A 1 171 ? 6.498 1.588 -23.967 1.00 96.31 171 ALA A CA 1
ATOM 1098 C C . ALA A 1 171 ? 6.016 2.441 -22.781 1.00 96.31 171 ALA A C 1
ATOM 1100 O O . ALA A 1 171 ? 6.722 2.651 -21.789 1.00 96.31 171 ALA A O 1
ATOM 1101 N N . ASN A 1 172 ? 4.767 2.896 -22.868 1.00 98.31 172 ASN A N 1
ATOM 1102 C CA . ASN A 1 172 ? 4.082 3.529 -21.746 1.00 98.31 172 ASN A CA 1
ATOM 1103 C C . ASN A 1 172 ? 3.774 2.494 -20.658 1.00 98.31 172 ASN A C 1
ATOM 1105 O O . ASN A 1 172 ? 3.484 1.333 -20.953 1.00 98.31 172 ASN A O 1
ATOM 1109 N N . GLY A 1 173 ? 3.752 2.936 -19.405 1.00 98.50 173 GLY A N 1
ATOM 1110 C CA . GLY A 1 173 ? 3.139 2.167 -18.332 1.00 98.50 173 GLY A CA 1
ATOM 1111 C C . GLY A 1 173 ? 1.613 2.151 -18.441 1.00 98.50 173 GLY A C 1
ATOM 1112 O O . GLY A 1 173 ? 0.995 2.888 -19.214 1.00 98.50 173 GLY A O 1
ATOM 1113 N N . SER A 1 174 ? 0.976 1.320 -17.626 1.00 98.62 174 SER A N 1
ATOM 1114 C CA . SER A 1 174 ? -0.481 1.190 -17.546 1.00 98.62 174 SER A CA 1
ATOM 1115 C C . SER A 1 174 ? -0.928 0.901 -16.109 1.00 98.62 174 SER A C 1
ATOM 1117 O O . SER A 1 174 ? -0.128 0.969 -15.172 1.00 98.62 174 SER A O 1
ATOM 1119 N N . LEU A 1 175 ? -2.218 0.627 -15.894 1.00 98.50 175 LEU A N 1
ATOM 1120 C CA . LEU A 1 175 ? -2.718 0.259 -14.569 1.00 98.50 175 LEU A CA 1
ATOM 1121 C C . LEU A 1 175 ? -1.993 -1.003 -14.082 1.00 98.50 175 LEU A C 1
ATOM 1123 O O . LEU A 1 175 ? -2.096 -2.068 -14.684 1.00 98.50 175 LEU A O 1
ATOM 1127 N N . GLY A 1 176 ? -1.272 -0.889 -12.971 1.00 98.06 176 GLY A N 1
ATOM 1128 C CA . GLY A 1 176 ? -0.570 -2.011 -12.362 1.00 98.06 176 GLY A CA 1
ATOM 1129 C C . GLY A 1 176 ? 0.757 -2.426 -12.985 1.00 98.06 176 GLY A C 1
ATOM 1130 O O . GLY A 1 176 ? 1.486 -3.148 -12.308 1.00 98.06 176 GLY A O 1
ATOM 1131 N N . LEU A 1 177 ? 1.080 -1.985 -14.203 1.00 98.62 177 LEU A N 1
ATOM 1132 C CA . LEU A 1 177 ? 2.219 -2.481 -14.981 1.00 98.62 177 LEU A CA 1
ATOM 1133 C C . LEU A 1 177 ? 3.106 -1.329 -15.462 1.00 98.62 177 LEU A C 1
ATOM 1135 O O . LEU A 1 177 ? 2.602 -0.344 -16.004 1.00 98.62 177 LEU A O 1
ATOM 1139 N N . GLY A 1 178 ? 4.415 -1.460 -15.273 1.00 98.62 178 GLY A N 1
ATOM 1140 C CA . GLY A 1 178 ? 5.422 -0.608 -15.897 1.00 98.62 178 GLY A CA 1
ATOM 1141 C C . GLY A 1 178 ? 5.555 -0.897 -17.391 1.00 98.62 178 GLY A C 1
ATOM 1142 O O . GLY A 1 178 ? 5.185 -1.973 -17.857 1.00 98.62 178 GLY A O 1
ATOM 1143 N N . GLY A 1 179 ? 6.054 0.082 -18.142 1.00 98.12 179 GLY A N 1
ATOM 1144 C CA . GLY A 1 179 ? 6.332 -0.065 -19.5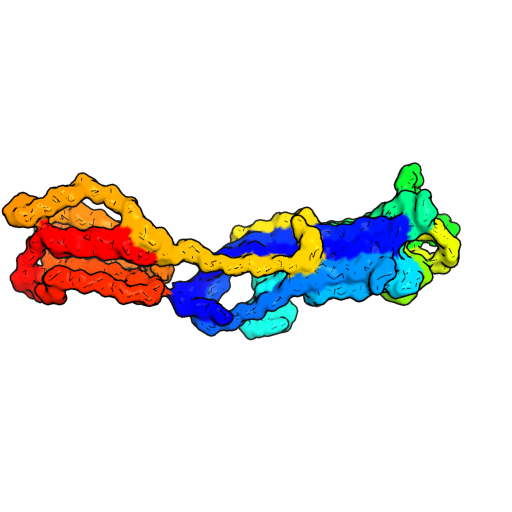66 1.00 98.12 179 GLY A CA 1
ATOM 1145 C C . GLY A 1 179 ? 7.571 -0.920 -19.826 1.00 98.12 179 GLY A C 1
ATOM 1146 O O . GLY A 1 179 ? 8.528 -0.885 -19.051 1.00 98.12 179 GLY A O 1
ATOM 1147 N N . ASP A 1 180 ? 7.568 -1.641 -20.942 1.00 95.69 180 ASP A N 1
ATOM 1148 C CA . ASP A 1 180 ? 8.705 -2.430 -21.417 1.00 95.69 180 ASP A CA 1
ATOM 1149 C C . ASP A 1 180 ? 9.591 -1.608 -22.366 1.00 95.69 180 ASP A C 1
ATOM 1151 O O . ASP A 1 180 ? 9.092 -0.873 -23.221 1.00 95.69 180 ASP A O 1
ATOM 1155 N N . ALA A 1 181 ? 10.913 -1.745 -22.246 1.00 89.88 181 ALA A N 1
ATOM 1156 C CA . ALA A 1 181 ? 11.879 -1.066 -23.117 1.00 89.88 181 ALA A CA 1
ATOM 1157 C C . ALA A 1 181 ? 12.001 -1.704 -24.519 1.00 89.88 181 ALA A C 1
ATOM 1159 O O . ALA A 1 181 ? 12.536 -1.081 -25.433 1.00 89.88 181 ALA A O 1
ATOM 1160 N N . GLY A 1 182 ? 11.474 -2.922 -24.707 1.00 75.12 182 GLY A N 1
ATOM 1161 C CA . GLY A 1 182 ? 11.399 -3.604 -26.005 1.00 75.12 182 GLY A CA 1
ATOM 1162 C C . GLY A 1 182 ? 12.700 -4.275 -26.473 1.00 75.12 182 GLY A C 1
ATOM 1163 O O . GLY A 1 182 ? 13.638 -4.487 -25.703 1.00 75.12 182 GLY A O 1
ATOM 1164 N N . SER A 1 183 ? 12.730 -4.676 -27.751 1.00 67.69 183 SER A N 1
ATOM 1165 C CA . SER A 1 183 ? 13.901 -5.279 -28.407 1.00 67.69 183 SER A CA 1
ATOM 1166 C C . SER A 1 183 ? 14.816 -4.194 -28.975 1.00 67.69 183 SER A C 1
ATOM 1168 O O . SER A 1 183 ? 14.402 -3.420 -29.834 1.00 67.69 183 SER A O 1
ATOM 1170 N N . CYS A 1 184 ? 16.061 -4.151 -28.511 1.00 68.25 184 CYS A N 1
ATOM 1171 C CA . CYS A 1 184 ? 17.026 -3.102 -28.841 1.00 68.25 184 CYS A CA 1
ATOM 1172 C C . CYS A 1 184 ? 18.469 -3.600 -28.695 1.00 68.25 184 CYS A C 1
ATOM 1174 O O . CYS A 1 184 ? 18.718 -4.571 -27.980 1.00 68.25 184 CYS A O 1
ATOM 1176 N N . TYR A 1 185 ? 19.403 -2.914 -29.361 1.00 66.25 185 TYR A N 1
ATOM 1177 C CA . TYR A 1 185 ? 20.844 -3.182 -29.281 1.00 66.25 185 TYR A CA 1
ATOM 1178 C C . TYR A 1 185 ? 21.517 -2.478 -28.095 1.00 66.25 185 TYR A C 1
ATOM 1180 O O . TYR A 1 185 ? 22.360 -3.091 -27.458 1.00 66.25 185 TYR A O 1
ATOM 1188 N N . ASN A 1 186 ? 21.108 -1.248 -27.747 1.00 69.88 186 ASN A N 1
ATOM 1189 C CA . ASN A 1 186 ? 21.611 -0.502 -26.588 1.00 69.88 186 ASN A CA 1
ATOM 1190 C C . ASN A 1 186 ? 20.457 0.112 -25.790 1.00 69.88 186 ASN A C 1
ATOM 1192 O O . ASN A 1 186 ? 19.725 0.977 -26.274 1.00 69.88 186 ASN A O 1
ATOM 1196 N N . GLY A 1 187 ? 20.257 -0.402 -24.580 1.00 79.94 187 GLY A N 1
ATOM 1197 C CA . GLY A 1 187 ? 18.937 -0.547 -23.996 1.00 79.94 187 GLY A CA 1
ATOM 1198 C C . GLY A 1 187 ? 18.518 0.441 -22.920 1.00 79.94 187 GLY A C 1
ATOM 1199 O O . GLY A 1 187 ? 19.238 0.675 -21.949 1.00 79.94 187 GLY A O 1
ATOM 1200 N N . GLY A 1 188 ? 17.286 0.925 -23.037 1.00 90.88 188 GLY A N 1
ATOM 1201 C CA . GLY A 1 188 ? 16.574 1.602 -21.964 1.00 90.88 188 GLY A CA 1
ATOM 1202 C C . GLY A 1 188 ? 16.163 0.657 -20.829 1.00 90.88 188 GLY A C 1
ATOM 1203 O O . GLY A 1 188 ? 16.057 -0.565 -20.995 1.00 90.88 188 GLY A O 1
ATOM 1204 N N . GLY A 1 189 ? 15.941 1.235 -19.652 1.00 95.00 189 GLY A N 1
ATOM 1205 C CA . GLY A 1 189 ? 15.428 0.527 -18.484 1.00 95.00 189 GLY A CA 1
ATOM 1206 C C . GLY A 1 189 ? 13.903 0.385 -18.501 1.00 95.00 189 GLY A C 1
ATOM 1207 O O . GLY A 1 189 ? 13.188 1.264 -18.985 1.00 95.00 189 GLY A O 1
ATOM 1208 N N . GLY A 1 190 ? 13.389 -0.711 -17.944 1.00 97.19 190 GLY A N 1
ATOM 1209 C CA . GLY A 1 190 ? 11.949 -0.952 -17.811 1.00 97.19 190 GLY A CA 1
ATOM 1210 C C . GLY A 1 190 ? 11.288 -0.045 -16.768 1.00 97.19 190 GLY A C 1
ATOM 1211 O O . GLY A 1 190 ? 11.905 0.342 -15.775 1.00 97.19 190 GLY A O 1
ATOM 1212 N N . GLY A 1 191 ? 10.015 0.293 -16.958 1.00 98.56 191 GLY A N 1
ATOM 1213 C CA . GLY A 1 191 ? 9.248 1.097 -16.005 1.00 98.56 191 GLY A CA 1
ATOM 1214 C C . GLY A 1 191 ? 8.939 0.347 -14.703 1.00 98.56 191 GLY A C 1
ATOM 1215 O O . GLY A 1 191 ? 8.753 -0.870 -14.693 1.00 98.56 191 GLY A O 1
ATOM 1216 N N . GLY A 1 192 ? 8.858 1.059 -13.582 1.00 98.75 192 GLY A N 1
ATOM 1217 C CA . GLY A 1 192 ? 8.460 0.493 -12.291 1.00 98.75 192 GLY A CA 1
ATOM 1218 C C . GLY A 1 192 ? 6.958 0.209 -12.222 1.00 98.75 192 GLY A C 1
ATOM 1219 O O . GLY A 1 192 ? 6.148 0.993 -12.719 1.00 98.75 192 GLY A O 1
ATOM 1220 N N . GLY A 1 193 ? 6.565 -0.894 -11.583 1.00 98.69 193 GLY A N 1
ATOM 1221 C CA . GLY A 1 193 ? 5.159 -1.208 -11.312 1.00 98.69 193 GLY A CA 1
ATOM 1222 C C . GLY A 1 193 ? 4.562 -0.295 -10.240 1.00 98.69 193 GLY A C 1
ATOM 1223 O O . GLY A 1 193 ? 5.273 0.249 -9.401 1.00 98.69 193 GLY A O 1
ATOM 1224 N N . GLY A 1 194 ? 3.242 -0.135 -10.206 1.00 98.31 194 GLY A N 1
ATOM 1225 C CA . GLY A 1 194 ? 2.589 0.737 -9.223 1.00 98.31 194 GLY A CA 1
ATOM 1226 C C . GLY A 1 194 ? 1.076 0.602 -9.227 1.00 98.31 194 GLY A C 1
ATOM 1227 O O . GLY A 1 194 ? 0.534 -0.379 -9.733 1.00 98.31 194 GLY A O 1
ATOM 1228 N N . PHE A 1 195 ? 0.380 1.587 -8.664 1.00 98.44 195 PHE A N 1
ATOM 1229 C CA . PHE A 1 195 ? -1.040 1.803 -8.914 1.00 98.44 195 PHE A CA 1
ATOM 1230 C C . PHE A 1 195 ? -1.238 2.027 -10.412 1.00 98.44 195 PHE A C 1
ATOM 1232 O O . PHE A 1 195 ? -1.894 1.218 -11.064 1.00 98.44 195 PHE A O 1
ATOM 1239 N N . TYR A 1 196 ? -0.499 2.985 -10.968 1.00 98.75 196 TYR A N 1
ATOM 1240 C CA . TYR A 1 196 ? -0.091 2.983 -12.367 1.00 98.75 196 TYR A CA 1
ATOM 1241 C C . TYR A 1 196 ? 1.426 2.796 -12.449 1.00 98.75 196 TYR A C 1
ATOM 1243 O O . TYR A 1 196 ? 2.160 3.259 -11.573 1.00 98.75 196 TYR A O 1
ATOM 1251 N N . GLY A 1 197 ? 1.898 2.076 -13.464 1.00 98.75 197 GLY A N 1
ATOM 1252 C CA . GLY A 1 197 ? 3.328 1.880 -13.687 1.00 98.75 197 GLY A CA 1
ATOM 1253 C C . GLY A 1 197 ? 3.958 3.001 -14.508 1.00 98.75 197 GLY A C 1
ATOM 1254 O O . GLY A 1 197 ? 3.277 3.695 -15.268 1.00 98.75 197 GLY A O 1
ATOM 1255 N N . GLY A 1 198 ? 5.258 3.210 -14.313 1.00 98.81 198 GLY A N 1
ATOM 1256 C CA . GLY A 1 198 ? 6.043 4.198 -15.054 1.00 98.81 198 GLY A CA 1
ATOM 1257 C C . GLY A 1 198 ? 6.332 3.752 -16.488 1.00 98.81 198 GLY A C 1
ATOM 1258 O O . GLY A 1 198 ? 6.171 2.578 -16.823 1.00 98.81 198 GLY A O 1
ATOM 1259 N N . GLY A 1 199 ? 6.743 4.684 -17.346 1.00 98.44 199 GLY A N 1
ATOM 1260 C CA . GLY A 1 199 ? 7.160 4.377 -18.717 1.00 98.44 199 GLY A CA 1
ATOM 1261 C C . GLY A 1 199 ? 8.566 3.784 -18.774 1.00 98.44 199 GLY A C 1
ATOM 1262 O O . GLY A 1 199 ? 9.377 4.025 -17.880 1.00 98.44 199 GLY A O 1
ATOM 1263 N N . ALA A 1 200 ? 8.878 3.026 -19.820 1.00 97.00 200 ALA A N 1
ATOM 1264 C CA . ALA A 1 200 ? 10.246 2.572 -20.071 1.00 97.00 200 ALA A CA 1
ATOM 1265 C C . ALA A 1 200 ? 11.127 3.700 -20.620 1.00 97.00 200 ALA A C 1
ATOM 1267 O O . ALA A 1 200 ? 10.630 4.619 -21.268 1.00 97.00 200 ALA A O 1
ATOM 1268 N N . GLY A 1 201 ? 12.436 3.614 -20.402 1.00 94.00 201 GLY A N 1
ATOM 1269 C CA . GLY A 1 201 ? 13.407 4.475 -21.068 1.00 94.00 201 GLY A CA 1
ATOM 1270 C C . GLY A 1 201 ? 13.573 4.121 -22.545 1.00 94.00 201 GLY A C 1
ATOM 1271 O O . GLY A 1 201 ? 13.369 2.975 -22.948 1.00 94.00 201 GLY A O 1
ATOM 1272 N N . ALA A 1 202 ? 13.942 5.113 -23.353 1.00 89.62 202 ALA A N 1
ATOM 1273 C CA . ALA A 1 202 ? 14.247 4.910 -24.762 1.00 89.62 202 ALA A CA 1
ATOM 1274 C C . ALA A 1 202 ? 15.595 4.208 -24.954 1.00 89.62 202 ALA A C 1
ATOM 1276 O O . ALA A 1 202 ? 16.515 4.334 -24.135 1.00 89.62 202 ALA A O 1
ATOM 1277 N N . SER A 1 203 ? 15.705 3.526 -26.087 1.00 84.06 203 SER A N 1
ATOM 1278 C CA . SER A 1 203 ? 16.913 2.841 -26.538 1.00 84.06 203 SER A CA 1
ATOM 1279 C C . SER A 1 203 ? 17.472 3.514 -27.794 1.00 84.06 203 SER A C 1
ATOM 1281 O O . SER A 1 203 ? 16.725 4.129 -28.560 1.00 84.06 203 SER A O 1
ATOM 1283 N N . SER A 1 204 ? 18.778 3.360 -28.020 1.00 75.69 204 SER A N 1
ATOM 1284 C CA . SER A 1 204 ? 19.451 3.818 -29.244 1.00 75.69 204 SER A CA 1
ATOM 1285 C C . SER A 1 204 ? 19.760 2.631 -30.164 1.00 75.69 204 SER A C 1
ATOM 1287 O O . SER A 1 204 ? 19.906 1.493 -29.705 1.00 75.69 204 SER A O 1
ATOM 1289 N N . VAL A 1 205 ? 19.808 2.885 -31.475 1.00 67.12 205 VAL A N 1
ATOM 1290 C CA . VAL A 1 205 ? 20.104 1.868 -32.507 1.00 67.12 205 VAL A CA 1
ATOM 1291 C C . VAL A 1 205 ? 21.580 1.807 -32.900 1.00 67.12 205 VAL A C 1
ATOM 1293 O O . VAL A 1 205 ? 21.943 0.975 -33.725 1.00 67.12 205 VAL A O 1
ATOM 1296 N N . ASP A 1 206 ? 22.424 2.682 -32.351 1.00 63.50 206 ASP A N 1
ATOM 1297 C CA . ASP A 1 206 ? 23.835 2.734 -32.727 1.00 63.50 206 ASP A CA 1
ATOM 1298 C C . ASP A 1 206 ? 24.600 1.555 -32.109 1.00 63.50 206 ASP A C 1
ATOM 1300 O O . ASP A 1 206 ? 24.418 1.251 -30.935 1.00 63.50 206 ASP A O 1
ATOM 1304 N N . GLU A 1 207 ? 25.429 0.873 -32.897 1.00 56.06 207 GLU A N 1
ATOM 1305 C CA . GLU A 1 207 ? 26.125 -0.373 -32.530 1.00 56.06 207 GLU A CA 1
ATOM 1306 C C . GLU A 1 207 ? 27.433 -0.103 -31.754 1.00 56.06 207 GLU A C 1
ATOM 1308 O O . GLU A 1 207 ? 28.073 -1.021 -31.238 1.00 56.06 207 GLU A O 1
ATOM 1313 N N . TYR A 1 208 ? 27.847 1.165 -31.645 1.00 55.22 208 TYR A N 1
ATOM 1314 C CA . TYR A 1 208 ? 29.100 1.544 -30.995 1.00 55.22 208 TYR A CA 1
ATOM 1315 C C . TYR A 1 208 ? 29.041 1.460 -29.458 1.00 55.22 208 TYR A C 1
ATOM 1317 O O . TYR A 1 208 ? 28.100 1.889 -28.798 1.00 55.22 208 TYR A O 1
ATOM 1325 N N . SER A 1 209 ? 30.120 0.933 -28.871 1.00 53.38 209 SER A N 1
ATOM 1326 C CA . SER A 1 209 ? 30.283 0.523 -27.464 1.00 53.38 209 SER A CA 1
ATOM 1327 C C . SER A 1 209 ? 30.265 1.642 -26.403 1.00 53.38 209 SER A C 1
ATOM 1329 O O . SER A 1 209 ? 30.734 1.442 -25.280 1.00 53.38 209 SER A O 1
ATOM 1331 N N . ASN A 1 210 ? 29.794 2.839 -26.747 1.00 61.16 210 ASN A N 1
ATOM 1332 C CA . ASN A 1 210 ? 29.797 4.039 -25.905 1.00 61.16 210 ASN A CA 1
ATOM 1333 C C . ASN A 1 210 ? 28.408 4.688 -25.744 1.00 61.16 210 ASN A C 1
ATOM 1335 O O . ASN A 1 210 ? 28.313 5.802 -25.227 1.00 61.16 210 ASN A O 1
ATOM 1339 N N . THR A 1 211 ? 27.337 4.007 -26.149 1.00 71.75 211 THR A N 1
ATOM 1340 C CA . THR A 1 211 ? 25.959 4.494 -26.005 1.00 71.75 211 THR A CA 1
ATOM 1341 C C . THR A 1 211 ? 25.427 4.345 -24.581 1.00 71.75 211 THR A C 1
ATOM 1343 O O . THR A 1 211 ? 25.733 3.389 -23.870 1.00 71.75 211 THR A O 1
ATOM 1346 N N . CYS A 1 212 ? 24.559 5.272 -24.193 1.00 81.75 212 CYS A N 1
ATOM 1347 C CA . CYS A 1 212 ? 23.889 5.304 -22.901 1.00 81.75 212 CYS A CA 1
ATOM 1348 C C . CYS A 1 212 ? 22.375 5.153 -23.129 1.00 81.75 212 CYS A C 1
ATOM 1350 O O . CYS A 1 212 ? 21.829 5.839 -23.988 1.00 81.75 212 CYS A O 1
ATOM 1352 N N . GLY A 1 213 ? 21.685 4.286 -22.387 1.00 87.69 213 GLY A N 1
ATOM 1353 C CA . GLY A 1 213 ? 20.228 4.104 -22.470 1.00 87.69 213 GLY A CA 1
ATOM 1354 C C . GLY A 1 213 ? 19.466 4.986 -21.479 1.00 87.69 213 GLY A C 1
ATOM 1355 O O . GLY A 1 213 ? 20.002 5.344 -20.431 1.00 87.69 213 GLY A O 1
ATOM 1356 N N . GLY A 1 214 ? 18.215 5.333 -21.789 1.00 91.44 214 GLY A N 1
ATOM 1357 C CA . GLY A 1 214 ? 17.354 6.073 -20.862 1.00 91.44 214 GLY A CA 1
ATOM 1358 C C . GLY A 1 214 ? 16.904 5.196 -19.692 1.00 91.44 214 GLY A C 1
ATOM 1359 O O . GLY A 1 214 ? 16.628 4.009 -19.866 1.00 91.44 214 GLY A O 1
ATOM 1360 N N . GLY A 1 215 ? 16.797 5.765 -18.495 1.00 94.88 215 GLY A N 1
ATOM 1361 C CA . GLY A 1 215 ? 16.211 5.081 -17.343 1.00 94.88 215 GLY A CA 1
ATOM 1362 C C . GLY A 1 215 ? 14.687 4.990 -17.444 1.00 94.88 215 GLY A C 1
ATOM 1363 O O . GLY A 1 215 ? 14.034 5.872 -18.006 1.00 94.88 215 GLY A O 1
ATOM 1364 N N . GLY A 1 216 ? 14.103 3.928 -16.891 1.00 97.50 216 GLY A N 1
ATOM 1365 C CA . GLY A 1 216 ? 12.650 3.798 -16.765 1.00 97.50 216 GLY A CA 1
ATOM 1366 C C . GLY A 1 216 ? 12.092 4.705 -15.667 1.00 97.50 216 GLY A C 1
ATOM 1367 O O . GLY A 1 216 ? 12.761 4.969 -14.672 1.00 97.50 216 GLY A O 1
ATOM 1368 N N . GLY A 1 217 ? 10.853 5.167 -15.809 1.00 98.56 217 GLY A N 1
ATOM 1369 C CA . GLY A 1 217 ? 10.139 5.905 -14.767 1.00 98.56 217 GLY A CA 1
ATOM 1370 C C . GLY A 1 217 ? 9.603 4.985 -13.668 1.00 98.56 217 GLY A C 1
ATOM 1371 O O . GLY A 1 217 ? 9.301 3.815 -13.908 1.00 98.56 217 GLY A O 1
ATOM 1372 N N . GLY A 1 218 ? 9.456 5.504 -12.452 1.00 98.75 218 GLY A N 1
ATOM 1373 C CA . GLY A 1 218 ? 8.855 4.791 -11.325 1.00 98.75 218 GLY A CA 1
ATOM 1374 C C . GLY A 1 218 ? 7.325 4.773 -11.371 1.00 98.75 218 GLY A C 1
ATOM 1375 O O . GLY A 1 218 ? 6.680 5.634 -11.980 1.00 98.75 218 GLY A O 1
ATOM 1376 N N . GLY A 1 219 ? 6.722 3.788 -10.705 1.00 98.81 219 GLY A N 1
ATOM 1377 C CA . GLY A 1 219 ? 5.268 3.729 -10.549 1.00 98.81 219 GLY A CA 1
ATOM 1378 C C . GLY A 1 219 ? 4.738 4.711 -9.494 1.00 98.81 219 GLY A C 1
ATOM 1379 O O . GLY A 1 219 ? 5.478 5.187 -8.628 1.00 98.81 219 GLY A O 1
ATOM 1380 N N . SER A 1 220 ? 3.430 4.965 -9.525 1.00 98.69 220 SER A N 1
ATOM 1381 C CA . SER A 1 220 ? 2.708 5.753 -8.516 1.00 98.69 220 SER A CA 1
ATOM 1382 C C . SER A 1 220 ? 2.128 4.859 -7.418 1.00 98.69 220 SER A C 1
ATOM 1384 O O . SER A 1 220 ? 1.744 3.719 -7.672 1.00 98.69 220 SER A O 1
ATOM 1386 N N . SER A 1 221 ? 2.048 5.338 -6.180 1.00 98.69 221 SER A N 1
ATOM 1387 C CA . SER A 1 221 ? 1.434 4.598 -5.067 1.00 98.69 221 SER A CA 1
ATOM 1388 C C . SER A 1 221 ? -0.078 4.819 -4.995 1.00 98.69 221 SER A C 1
ATOM 1390 O O . SER A 1 221 ? -0.571 5.869 -5.390 1.00 98.69 221 SER A O 1
ATOM 1392 N N . LEU A 1 222 ? -0.807 3.868 -4.406 1.00 98.44 222 LEU A N 1
ATOM 1393 C CA . LEU A 1 222 ? -2.181 4.063 -3.931 1.00 98.44 222 LEU A CA 1
ATOM 1394 C C . LEU A 1 222 ? -2.131 4.224 -2.413 1.00 98.44 222 LEU A C 1
ATOM 1396 O O . LEU A 1 222 ? -1.772 3.281 -1.701 1.00 98.44 222 LEU A O 1
ATOM 1400 N N . ILE A 1 223 ? -2.474 5.418 -1.932 1.00 97.75 223 ILE A N 1
ATOM 1401 C CA . ILE A 1 223 ? -2.359 5.799 -0.522 1.00 97.75 223 ILE A CA 1
ATOM 1402 C C . ILE A 1 223 ? -3.764 5.801 0.102 1.00 97.75 223 ILE A C 1
ATOM 1404 O O . ILE A 1 223 ? -4.607 6.590 -0.327 1.00 97.75 223 ILE A O 1
ATOM 1408 N N . PRO A 1 224 ? -4.044 4.945 1.102 1.00 95.56 224 PRO A N 1
ATOM 1409 C CA . PRO A 1 224 ? -5.307 4.979 1.835 1.00 95.56 224 PRO A CA 1
ATOM 1410 C C . PRO A 1 224 ? -5.548 6.325 2.517 1.00 95.56 224 PRO A C 1
ATOM 1412 O O . PRO A 1 224 ? -4.603 7.046 2.841 1.00 95.56 224 PRO A O 1
ATOM 1415 N N . ALA A 1 225 ? -6.812 6.630 2.814 1.00 91.94 225 ALA A N 1
ATOM 1416 C CA . ALA A 1 225 ? -7.168 7.816 3.586 1.00 91.94 225 ALA A CA 1
ATOM 1417 C C . ALA A 1 225 ? -6.402 7.862 4.924 1.00 91.94 225 ALA A C 1
ATOM 1419 O O . ALA A 1 225 ? -6.355 6.874 5.656 1.00 91.94 225 ALA A O 1
ATOM 1420 N N . GLY A 1 226 ? -5.781 9.006 5.224 1.00 88.38 226 GLY A N 1
ATOM 1421 C CA . GLY A 1 226 ? -4.949 9.191 6.421 1.00 88.38 226 GLY A CA 1
ATOM 1422 C C . GLY A 1 226 ? -3.579 8.497 6.377 1.00 88.38 226 GLY A C 1
ATOM 1423 O O . GLY A 1 226 ? -2.829 8.583 7.348 1.00 88.38 226 GLY A O 1
ATOM 1424 N N . GLY A 1 227 ? -3.240 7.815 5.280 1.00 92.12 227 GLY A N 1
ATOM 1425 C CA . GLY A 1 227 ? -1.920 7.235 5.057 1.00 92.12 227 GLY A CA 1
ATOM 1426 C C . GLY A 1 227 ? -0.887 8.256 4.575 1.00 92.12 227 GLY A C 1
ATOM 1427 O O . GLY A 1 227 ? -1.222 9.359 4.144 1.00 92.12 227 GLY A O 1
ATOM 1428 N N . ASN A 1 228 ? 0.384 7.861 4.610 1.00 93.94 228 ASN A N 1
ATOM 1429 C CA . ASN A 1 228 ? 1.506 8.632 4.078 1.00 93.94 228 ASN A CA 1
ATOM 1430 C C . ASN A 1 228 ? 2.335 7.786 3.101 1.00 93.94 228 ASN A C 1
ATOM 1432 O O . ASN A 1 228 ? 2.366 6.558 3.211 1.00 93.94 228 ASN A O 1
ATOM 1436 N N . SER A 1 229 ? 3.042 8.438 2.175 1.00 96.19 229 SER A N 1
ATOM 1437 C CA . SER A 1 229 ? 3.986 7.786 1.269 1.00 96.19 229 SER A CA 1
ATOM 1438 C C . SER A 1 229 ? 5.349 8.473 1.260 1.00 96.19 229 SER A C 1
ATOM 1440 O O . SER A 1 229 ? 5.452 9.692 1.344 1.00 96.19 229 SER A O 1
ATOM 1442 N N . THR A 1 230 ? 6.398 7.668 1.116 1.00 98.12 230 THR A N 1
ATOM 1443 C CA . THR A 1 230 ? 7.777 8.118 0.908 1.00 98.12 230 THR A CA 1
ATOM 1444 C C . THR A 1 230 ? 8.267 7.532 -0.411 1.00 98.12 230 THR A C 1
ATOM 1446 O O . THR A 1 230 ? 8.331 6.311 -0.546 1.00 98.12 230 THR A O 1
ATOM 1449 N N . ALA A 1 231 ? 8.553 8.379 -1.400 1.00 98.00 231 ALA A N 1
ATOM 1450 C CA . ALA A 1 231 ? 9.142 7.935 -2.662 1.00 98.00 231 ALA A CA 1
ATOM 1451 C C . ALA A 1 231 ? 10.623 7.580 -2.464 1.00 98.00 231 ALA A C 1
ATOM 1453 O O . ALA A 1 231 ? 11.290 8.226 -1.660 1.00 98.00 231 ALA A O 1
ATOM 1454 N N . GLY A 1 232 ? 11.120 6.575 -3.191 1.00 97.50 232 GLY A N 1
ATOM 1455 C CA . GLY A 1 232 ? 12.533 6.174 -3.149 1.00 97.50 232 GLY A CA 1
ATOM 1456 C C . GLY A 1 232 ? 13.015 5.798 -1.746 1.00 97.50 232 GLY A C 1
ATOM 1457 O O . GLY A 1 232 ? 13.869 6.466 -1.178 1.00 97.50 232 GLY A O 1
ATOM 1458 N N . PHE A 1 233 ? 12.399 4.776 -1.161 1.00 98.44 233 PHE A N 1
ATOM 1459 C CA . PHE A 1 233 ? 12.667 4.320 0.201 1.00 98.44 233 PHE A CA 1
ATOM 1460 C C . PHE A 1 233 ? 13.319 2.933 0.260 1.00 98.44 233 PHE A C 1
ATOM 1462 O O . PHE A 1 233 ? 14.139 2.679 1.137 1.00 98.44 233 PHE A O 1
ATOM 1469 N N . GLN A 1 234 ? 12.895 2.001 -0.596 1.00 98.00 234 GLN A N 1
ATOM 1470 C CA . GLN A 1 234 ? 13.241 0.588 -0.461 1.00 98.00 234 GLN A CA 1
ATOM 1471 C C . GLN A 1 234 ? 14.251 0.149 -1.521 1.00 98.00 234 GLN A C 1
ATOM 1473 O O . GLN A 1 234 ? 13.969 0.177 -2.723 1.00 98.00 234 GLN A O 1
ATOM 1478 N N . ASP A 1 235 ? 15.387 -0.345 -1.032 1.00 97.31 235 ASP A N 1
ATOM 1479 C CA . ASP A 1 235 ? 16.344 -1.151 -1.782 1.00 97.31 235 ASP A CA 1
ATOM 1480 C C . ASP A 1 235 ? 15.971 -2.641 -1.706 1.00 97.31 235 ASP A C 1
ATOM 1482 O O . ASP A 1 235 ? 15.542 -3.167 -0.684 1.00 97.31 235 ASP A O 1
ATOM 1486 N N . GLY A 1 236 ? 16.172 -3.364 -2.790 1.00 97.25 236 GLY A N 1
ATOM 1487 C CA . GLY A 1 236 ? 15.955 -4.795 -2.915 1.00 97.25 236 GLY A CA 1
ATOM 1488 C C . GLY A 1 236 ? 14.513 -5.141 -3.266 1.00 97.25 236 GLY A C 1
ATOM 1489 O O . GLY A 1 236 ? 13.835 -4.435 -4.015 1.00 97.25 236 GLY A O 1
ATOM 1490 N N . HIS A 1 237 ? 14.067 -6.288 -2.764 1.00 98.62 237 HIS A N 1
ATOM 1491 C CA . HIS A 1 237 ? 12.688 -6.732 -2.923 1.00 98.62 237 HIS A CA 1
ATOM 1492 C C . HIS A 1 237 ? 11.732 -5.856 -2.110 1.00 98.62 237 H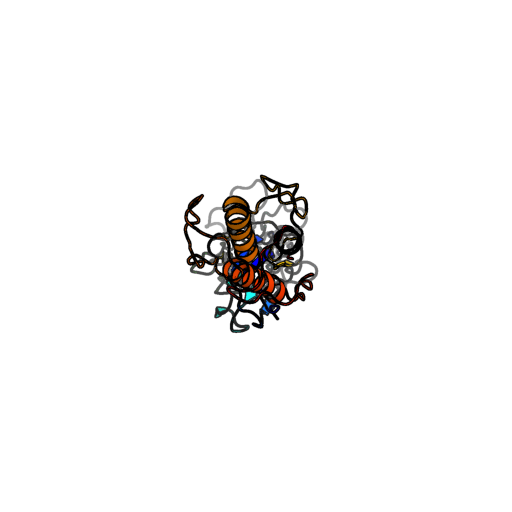IS A C 1
ATOM 1494 O O . HIS A 1 237 ? 12.122 -5.180 -1.157 1.00 98.62 237 HIS A O 1
ATOM 1500 N N . GLY A 1 238 ? 10.461 -5.898 -2.490 1.00 98.50 238 GLY A N 1
ATOM 1501 C CA . GLY A 1 238 ? 9.403 -5.290 -1.712 1.00 98.50 238 GLY A CA 1
ATOM 1502 C C . GLY A 1 238 ? 9.247 -5.959 -0.347 1.00 98.50 238 GLY A C 1
ATOM 1503 O O . GLY A 1 238 ? 9.744 -7.057 -0.091 1.00 98.50 238 GLY A O 1
ATOM 1504 N N . LEU A 1 239 ? 8.507 -5.293 0.529 1.00 98.38 239 LEU A N 1
ATOM 1505 C CA . LEU A 1 239 ? 8.181 -5.787 1.860 1.00 98.38 239 LEU A CA 1
ATOM 1506 C C . LEU A 1 239 ? 6.758 -5.368 2.215 1.00 98.38 239 LEU A C 1
ATOM 1508 O O . LEU A 1 239 ? 6.340 -4.254 1.905 1.00 98.38 239 LEU A O 1
ATOM 1512 N N . VAL A 1 240 ? 6.021 -6.249 2.886 1.00 98.50 240 VAL A N 1
ATOM 1513 C CA . VAL A 1 240 ? 4.720 -5.917 3.470 1.00 98.50 240 VAL A CA 1
ATOM 1514 C C . VAL A 1 240 ? 4.724 -6.353 4.923 1.00 98.50 240 VAL A C 1
ATOM 1516 O O . VAL A 1 240 ? 4.842 -7.539 5.219 1.00 98.50 240 VAL A O 1
ATOM 1519 N N . ILE A 1 241 ? 4.590 -5.385 5.824 1.00 95.62 241 ILE A N 1
ATOM 1520 C CA . ILE A 1 241 ? 4.403 -5.614 7.255 1.00 95.62 241 ILE A CA 1
ATOM 1521 C C . ILE A 1 241 ? 2.961 -5.253 7.591 1.00 95.62 241 ILE A C 1
ATOM 1523 O O . ILE A 1 241 ? 2.487 -4.172 7.238 1.00 95.62 241 ILE A O 1
ATOM 1527 N N . ILE A 1 242 ? 2.279 -6.157 8.291 1.00 93.00 242 ILE A N 1
ATOM 1528 C CA . ILE A 1 242 ? 0.933 -5.946 8.821 1.00 93.00 242 ILE A CA 1
ATOM 1529 C C . ILE A 1 242 ? 1.004 -6.167 10.322 1.00 93.00 242 ILE A C 1
ATOM 1531 O O . ILE A 1 242 ? 1.411 -7.235 10.775 1.00 93.00 242 ILE A O 1
ATOM 1535 N N . ALA A 1 243 ? 0.602 -5.153 11.074 1.00 84.69 243 ALA A N 1
ATOM 1536 C CA . ALA A 1 243 ? 0.445 -5.215 12.513 1.00 84.69 243 ALA A CA 1
ATOM 1537 C C . ALA A 1 243 ? -1.022 -4.957 12.856 1.00 84.69 243 ALA A C 1
ATOM 1539 O O . ALA A 1 243 ? -1.695 -4.149 12.211 1.00 84.69 243 ALA A O 1
ATOM 1540 N N . GLN A 1 244 ? -1.525 -5.636 13.879 1.00 73.12 244 GLN A N 1
ATOM 1541 C CA . GLN A 1 244 ? -2.808 -5.285 14.475 1.00 73.12 244 GLN A CA 1
ATOM 1542 C C . GLN A 1 244 ? -2.721 -3.827 14.949 1.00 73.12 244 GLN A C 1
ATOM 1544 O O . GLN A 1 244 ? -1.701 -3.421 15.505 1.00 73.12 244 GLN A O 1
ATOM 1549 N N . ALA A 1 245 ? -3.727 -3.005 14.637 1.00 66.12 245 ALA A N 1
ATOM 1550 C CA . ALA A 1 245 ? -3.798 -1.681 15.247 1.00 66.12 245 ALA A CA 1
ATOM 1551 C C . ALA A 1 245 ? -3.979 -1.911 16.749 1.00 66.12 245 ALA A C 1
ATOM 1553 O O . ALA A 1 245 ? -4.907 -2.635 17.091 1.00 66.12 245 ALA A O 1
ATOM 1554 N N . ASP A 1 246 ? -3.075 -1.384 17.582 1.00 62.38 246 ASP A N 1
ATOM 1555 C CA . ASP A 1 246 ? -2.997 -1.646 19.026 1.00 62.38 246 ASP A CA 1
ATOM 1556 C C . ASP A 1 246 ? -4.401 -1.617 19.663 1.00 62.38 246 ASP A C 1
ATOM 1558 O O . ASP A 1 246 ? -4.971 -0.553 19.896 1.00 62.38 246 ASP A O 1
ATOM 1562 N N . ASN A 1 247 ? -4.991 -2.794 19.852 1.00 73.00 247 ASN A N 1
ATOM 1563 C CA . ASN A 1 247 ? -6.288 -3.025 20.468 1.00 73.00 247 ASN A CA 1
ATOM 1564 C C . ASN A 1 247 ? -6.091 -4.155 21.463 1.00 73.00 247 ASN A C 1
ATOM 1566 O O . ASN A 1 247 ? -5.183 -4.975 21.296 1.00 73.00 247 ASN A O 1
ATOM 1570 N N . CYS A 1 248 ? -6.904 -4.173 22.509 1.00 81.56 248 CYS A N 1
ATOM 1571 C CA . CYS A 1 248 ? -6.595 -5.017 23.651 1.00 81.56 248 CYS A CA 1
ATOM 1572 C C . CYS A 1 248 ? -5.152 -4.733 24.145 1.00 81.56 248 CYS A C 1
ATOM 1574 O O . CYS A 1 248 ? -4.288 -5.612 24.192 1.00 81.56 248 CYS A O 1
ATOM 1576 N N . SER A 1 249 ? -4.901 -3.461 24.477 1.00 83.19 249 SER A N 1
ATOM 1577 C CA . SER A 1 249 ? -3.598 -2.915 24.877 1.00 83.19 249 SER A CA 1
ATOM 1578 C C . SER A 1 249 ? -3.297 -2.970 26.384 1.00 83.19 249 SER A C 1
ATOM 1580 O O . SER A 1 249 ? -2.329 -2.366 26.852 1.00 83.19 249 SER A O 1
ATOM 1582 N N . GLY A 1 250 ? -4.120 -3.656 27.168 1.00 85.00 250 GLY A N 1
ATOM 1583 C CA . GLY A 1 250 ? -3.926 -3.869 28.593 1.00 85.00 250 GLY A CA 1
ATOM 1584 C C . GLY A 1 250 ? -3.009 -5.055 28.914 1.00 85.00 250 GLY A C 1
ATOM 1585 O O . GLY A 1 250 ? -2.606 -5.809 28.027 1.00 85.00 250 GLY A O 1
ATOM 1586 N N . PRO A 1 251 ? -2.650 -5.253 30.195 1.00 91.44 251 PRO A N 1
ATOM 1587 C CA . PRO A 1 251 ? -3.092 -4.508 31.378 1.00 91.44 251 PRO A CA 1
ATOM 1588 C C . PRO A 1 251 ? -2.664 -3.034 31.393 1.00 91.44 251 PRO A C 1
ATOM 1590 O O . PRO A 1 251 ? -1.607 -2.678 30.880 1.00 91.44 251 PRO A O 1
ATOM 1593 N N . VAL A 1 252 ? -3.457 -2.177 32.038 1.00 91.50 252 VAL A N 1
ATOM 1594 C CA . VAL A 1 252 ? -3.167 -0.744 32.203 1.00 91.50 252 VAL A CA 1
ATOM 1595 C C . VAL A 1 252 ? -3.095 -0.345 33.675 1.00 91.50 252 VAL A C 1
ATOM 1597 O O . VAL A 1 252 ? -3.865 -0.814 34.515 1.00 91.50 252 VAL A O 1
ATOM 1600 N N . THR A 1 253 ? -2.199 0.588 33.995 1.00 93.75 253 THR A N 1
ATOM 1601 C CA . THR A 1 253 ? -2.141 1.198 35.328 1.00 93.75 253 THR A CA 1
ATOM 1602 C C . THR A 1 253 ? -3.218 2.272 35.449 1.00 93.75 253 THR A C 1
ATOM 1604 O O . THR A 1 253 ? -3.152 3.302 34.779 1.00 93.75 253 THR A O 1
ATOM 1607 N N . ILE A 1 254 ? -4.197 2.053 36.331 1.00 93.19 254 ILE A N 1
ATOM 1608 C CA . ILE A 1 254 ? -5.273 3.012 36.608 1.00 93.19 254 ILE A CA 1
ATOM 1609 C C . ILE A 1 254 ? -5.040 3.691 37.958 1.00 93.19 254 ILE A C 1
ATOM 1611 O O . ILE A 1 254 ? -5.032 3.041 39.004 1.00 93.19 254 ILE A O 1
ATOM 1615 N N . ASN A 1 255 ? -4.933 5.019 37.938 1.00 93.00 255 ASN A N 1
ATOM 1616 C CA . ASN A 1 255 ? -4.852 5.836 39.146 1.00 93.00 255 ASN A CA 1
ATOM 1617 C C . ASN A 1 255 ? -6.261 6.211 39.623 1.00 93.00 255 ASN A C 1
ATOM 1619 O O . ASN A 1 255 ? -6.840 7.198 39.173 1.00 93.00 255 ASN A O 1
ATOM 1623 N N . TRP A 1 256 ? -6.822 5.406 40.525 1.00 92.69 256 TRP A N 1
ATOM 1624 C CA . TRP A 1 256 ? -8.123 5.673 41.145 1.00 92.69 256 TRP A CA 1
ATOM 1625 C C . TRP A 1 256 ? -8.039 6.856 42.112 1.00 92.69 256 TRP A C 1
ATOM 1627 O O . TRP A 1 256 ? -7.135 6.891 42.947 1.00 92.69 256 TRP A O 1
ATOM 1637 N N . THR A 1 257 ? -9.009 7.777 42.082 1.00 91.94 257 THR A N 1
ATOM 1638 C CA . THR A 1 257 ? -8.984 8.935 42.997 1.00 91.94 257 THR A CA 1
ATOM 1639 C C . THR A 1 257 ? -9.134 8.530 44.469 1.00 91.94 257 THR A C 1
ATOM 1641 O O . THR A 1 257 ? -8.643 9.213 45.363 1.00 91.94 257 THR A O 1
ATOM 1644 N N . ASP A 1 258 ? -9.815 7.415 44.731 1.00 87.12 258 ASP A N 1
ATOM 1645 C CA . ASP A 1 258 ? -9.933 6.815 46.060 1.00 87.12 258 ASP A CA 1
ATOM 1646 C C . ASP A 1 258 ? -9.502 5.341 46.000 1.00 87.12 258 ASP A C 1
ATOM 1648 O O . ASP A 1 258 ? -10.345 4.474 45.734 1.00 87.12 258 ASP A O 1
ATOM 1652 N N . PRO A 1 259 ? -8.196 5.045 46.136 1.00 83.81 259 PRO A N 1
ATOM 1653 C CA . PRO A 1 259 ? -7.654 3.710 45.895 1.00 83.81 259 PRO A CA 1
ATOM 1654 C C . PRO A 1 259 ? -7.907 2.734 47.053 1.00 83.81 259 PRO A C 1
ATOM 1656 O O . PRO A 1 259 ? -8.051 1.539 46.809 1.00 83.81 259 PRO A O 1
ATOM 1659 N N . ASN A 1 260 ? -8.022 3.228 48.289 1.00 84.44 260 ASN A N 1
ATOM 1660 C CA . ASN A 1 260 ? -8.057 2.399 49.495 1.00 84.44 260 ASN A CA 1
ATOM 1661 C C . ASN A 1 260 ? -9.499 2.149 49.959 1.00 84.44 260 ASN A C 1
ATOM 1663 O O . ASN A 1 260 ? -10.030 2.856 50.819 1.00 84.44 260 ASN A O 1
ATOM 1667 N N . LEU A 1 261 ? -10.138 1.123 49.398 1.00 83.06 261 LEU A N 1
ATOM 1668 C CA . LEU A 1 261 ? -11.452 0.668 49.852 1.00 83.06 261 LEU A CA 1
ATOM 1669 C C . LEU A 1 261 ? -11.265 -0.382 50.952 1.00 83.06 261 LEU A C 1
ATOM 1671 O O . LEU A 1 261 ? -10.814 -1.486 50.691 1.00 83.06 261 LEU A O 1
ATOM 1675 N N . VAL A 1 262 ? -11.610 -0.053 52.193 1.00 74.56 262 VAL A N 1
ATOM 1676 C CA . VAL A 1 262 ? -11.495 -0.980 53.321 1.00 74.56 262 VAL A CA 1
ATOM 1677 C C . VAL A 1 262 ? -12.862 -1.629 53.577 1.00 74.56 262 VAL A C 1
ATOM 1679 O O . VAL A 1 262 ? -13.864 -0.914 53.738 1.00 74.56 262 VAL A O 1
ATOM 1682 N N . PRO A 1 263 ? -12.952 -2.975 53.608 1.00 67.31 263 PRO A N 1
ATOM 1683 C CA . PRO A 1 263 ? -14.190 -3.676 53.924 1.00 67.31 263 PRO A CA 1
ATOM 1684 C C . PRO A 1 263 ? -14.792 -3.200 55.249 1.00 67.31 263 PRO A C 1
ATOM 1686 O O . PRO A 1 263 ? -14.085 -3.009 56.231 1.00 67.31 263 PRO A O 1
ATOM 1689 N N . ASN A 1 264 ? -16.115 -3.035 55.281 1.00 63.72 264 ASN A N 1
ATOM 1690 C CA . ASN A 1 264 ? -16.894 -2.607 56.451 1.00 63.72 264 ASN A CA 1
ATOM 1691 C C . ASN A 1 264 ? -16.633 -1.180 56.976 1.00 63.72 264 ASN A C 1
ATOM 1693 O O . ASN A 1 264 ? -17.323 -0.774 57.907 1.00 63.72 264 ASN A O 1
ATOM 1697 N N . SER A 1 265 ? -15.724 -0.396 56.382 1.00 67.25 265 SER A N 1
ATOM 1698 C CA . SER A 1 265 ? -15.507 1.008 56.775 1.00 67.25 265 SER A CA 1
ATOM 1699 C C . SER A 1 265 ? -15.624 2.009 55.626 1.00 67.25 265 SER A C 1
ATOM 1701 O O . SER A 1 265 ? -16.052 3.139 55.855 1.00 67.25 265 SER A O 1
ATOM 1703 N N . THR A 1 266 ? -15.290 1.633 54.388 1.00 73.56 266 THR A N 1
ATOM 1704 C CA . THR A 1 266 ? -15.432 2.554 53.253 1.00 73.56 266 THR A CA 1
ATOM 1705 C C . THR A 1 266 ? -16.863 2.552 52.723 1.00 73.56 266 THR A C 1
ATOM 1707 O O . THR A 1 266 ? -17.356 1.545 52.212 1.00 73.56 266 THR A O 1
ATOM 1710 N N . LEU A 1 267 ? -17.527 3.709 52.800 1.00 77.31 267 LEU A N 1
ATOM 1711 C CA . LEU A 1 267 ? -18.800 3.941 52.120 1.00 77.31 267 LEU A CA 1
ATOM 1712 C C . LEU A 1 267 ? -18.571 3.981 50.604 1.00 77.31 267 LEU A C 1
ATOM 1714 O O . LEU A 1 267 ? -17.743 4.752 50.114 1.00 77.31 267 LEU A O 1
ATOM 1718 N N . ILE A 1 268 ? -19.327 3.175 49.858 1.00 83.69 268 ILE A N 1
ATOM 1719 C CA . ILE A 1 268 ? -19.300 3.205 48.393 1.00 83.69 268 ILE A CA 1
ATOM 1720 C C . ILE A 1 268 ? -20.000 4.476 47.910 1.00 83.69 268 ILE A C 1
ATOM 1722 O O . ILE A 1 268 ? -21.165 4.715 48.231 1.00 83.69 268 ILE A O 1
ATOM 1726 N N . ARG A 1 269 ? -19.277 5.301 47.150 1.00 85.69 269 ARG A N 1
ATOM 1727 C CA . ARG A 1 269 ? -19.726 6.621 46.682 1.00 85.69 269 ARG A CA 1
ATOM 1728 C C . ARG A 1 269 ? -20.017 6.600 45.185 1.00 85.69 269 ARG A C 1
ATOM 1730 O O . ARG A 1 269 ? -19.440 5.802 44.451 1.00 85.69 269 ARG A O 1
ATOM 1737 N N . ALA A 1 270 ? -20.838 7.549 44.731 1.00 86.44 270 ALA A N 1
ATOM 1738 C CA . ALA A 1 270 ? -21.113 7.789 43.309 1.00 86.44 270 ALA A CA 1
ATOM 1739 C C . ALA A 1 270 ? -19.827 7.838 42.465 1.00 86.44 270 ALA A C 1
ATOM 1741 O O . ALA A 1 270 ? -19.720 7.135 41.463 1.00 86.44 270 ALA A O 1
ATOM 1742 N N . ARG A 1 271 ? -18.804 8.546 42.964 1.00 89.19 271 ARG A N 1
ATOM 1743 C CA . ARG A 1 271 ? -17.496 8.674 42.312 1.00 89.19 271 ARG A CA 1
ATOM 1744 C C . ARG A 1 271 ? -16.859 7.336 41.927 1.00 89.19 271 ARG A C 1
ATOM 1746 O O . ARG A 1 271 ? -16.309 7.225 40.840 1.00 89.19 271 ARG A O 1
ATOM 1753 N N . HIS A 1 272 ? -16.943 6.314 42.785 1.00 91.62 272 HIS A N 1
ATOM 1754 C CA . HIS A 1 272 ? -16.340 5.006 42.499 1.00 91.62 272 HIS A CA 1
ATOM 1755 C C . HIS A 1 272 ? -16.970 4.345 41.271 1.00 91.62 272 HIS A C 1
ATOM 1757 O O . HIS A 1 272 ? -16.272 3.707 40.489 1.00 91.62 272 HIS A O 1
ATOM 1763 N N . VAL A 1 273 ? -18.285 4.508 41.108 1.00 93.88 273 VAL A N 1
ATOM 1764 C CA . VAL A 1 273 ? -19.048 3.962 39.981 1.00 93.88 273 VAL A CA 1
ATOM 1765 C C . VAL A 1 273 ? -18.822 4.794 38.721 1.00 93.88 273 VAL A C 1
ATOM 1767 O O . VAL A 1 273 ? -18.641 4.228 37.650 1.00 93.88 273 VAL A O 1
ATOM 1770 N N . GLU A 1 274 ? -18.782 6.121 38.832 1.00 93.50 274 GLU A N 1
ATOM 1771 C CA . GLU A 1 274 ? -18.529 7.019 37.694 1.00 93.50 274 GLU A CA 1
ATOM 1772 C C . GLU A 1 274 ? -17.124 6.829 37.103 1.00 93.50 274 GLU A C 1
ATOM 1774 O O . GLU A 1 274 ? -16.978 6.712 35.883 1.00 93.50 274 GLU A O 1
ATOM 1779 N N . GLU A 1 275 ? -16.094 6.721 37.951 1.00 95.06 275 GLU A N 1
ATOM 1780 C CA . GLU A 1 275 ? -14.726 6.421 37.507 1.00 95.06 275 GLU A CA 1
ATOM 1781 C C . GLU A 1 275 ? -14.653 5.048 36.828 1.00 95.06 275 GLU A C 1
ATOM 1783 O O . GLU A 1 275 ? -14.046 4.923 35.766 1.00 95.06 275 GLU A O 1
ATOM 1788 N N . LEU A 1 276 ? -15.305 4.027 37.398 1.00 96.75 276 LEU A N 1
ATOM 1789 C CA . LEU A 1 276 ? -15.365 2.693 36.796 1.00 96.75 276 LEU A CA 1
ATOM 1790 C C . LEU A 1 276 ? -16.061 2.710 35.434 1.00 96.75 276 LEU A C 1
ATOM 1792 O O . LEU A 1 276 ? -15.508 2.178 34.479 1.00 96.75 276 LEU A O 1
ATOM 1796 N N . ARG A 1 277 ? -17.231 3.348 35.311 1.00 97.50 277 ARG A N 1
ATOM 1797 C CA . ARG A 1 277 ? -17.947 3.484 34.029 1.00 97.50 277 ARG A CA 1
ATOM 1798 C C . ARG A 1 277 ? -17.078 4.154 32.971 1.00 97.50 277 ARG A C 1
ATOM 1800 O O . ARG A 1 277 ? -17.046 3.700 31.829 1.00 97.50 277 ARG A O 1
ATOM 1807 N N . THR A 1 278 ? -16.354 5.201 33.361 1.00 95.44 278 THR A N 1
ATOM 1808 C CA . THR A 1 278 ? -15.439 5.924 32.470 1.00 95.44 278 THR A CA 1
ATOM 1809 C C . THR A 1 278 ? -14.314 5.013 31.987 1.00 95.44 278 THR A C 1
ATOM 1811 O O . THR A 1 278 ? -14.116 4.874 30.783 1.00 95.44 278 THR A O 1
ATOM 1814 N N . TRP A 1 279 ? -13.626 4.326 32.902 1.00 96.94 279 TRP A N 1
ATOM 1815 C CA . TRP A 1 279 ? -12.541 3.413 32.540 1.00 96.94 279 TRP A CA 1
ATOM 1816 C C . TRP A 1 279 ? -13.019 2.205 31.741 1.00 96.94 279 TRP A C 1
ATOM 1818 O O . TRP A 1 279 ? -12.379 1.855 30.755 1.00 96.94 279 TRP A O 1
ATOM 1828 N N . ILE A 1 280 ? -14.159 1.610 32.093 1.00 97.50 280 ILE A N 1
ATOM 1829 C CA . ILE A 1 280 ? -14.770 0.524 31.318 1.00 97.50 280 ILE A CA 1
ATOM 1830 C C . ILE A 1 280 ? -15.072 1.005 29.899 1.00 97.50 280 ILE A C 1
ATOM 1832 O O . ILE A 1 280 ? -14.742 0.300 28.955 1.00 97.50 280 ILE A O 1
ATOM 1836 N N . ASN A 1 281 ? -15.622 2.208 29.713 1.00 95.62 281 ASN A N 1
ATOM 1837 C CA . ASN A 1 281 ? -15.838 2.762 28.375 1.00 95.62 281 ASN A CA 1
ATOM 1838 C C . ASN A 1 281 ? -14.526 2.964 27.602 1.00 95.62 281 ASN A C 1
ATOM 1840 O O . ASN A 1 281 ? -14.485 2.648 26.416 1.00 95.62 281 ASN A O 1
ATOM 1844 N N . SER A 1 282 ? -13.446 3.400 28.255 1.00 92.62 282 SER A N 1
ATOM 1845 C CA . SER A 1 282 ? -12.120 3.458 27.623 1.00 92.62 282 SER A CA 1
ATOM 1846 C C . SER A 1 282 ? -11.618 2.072 27.208 1.00 92.62 282 SER A C 1
ATOM 1848 O O . SER A 1 282 ? -11.142 1.914 26.087 1.00 92.62 282 SER A O 1
ATOM 1850 N N . ARG A 1 283 ? -11.769 1.051 28.066 1.00 93.31 283 ARG A N 1
ATOM 1851 C CA . ARG A 1 283 ? -11.405 -0.341 27.732 1.00 93.31 283 ARG A CA 1
ATOM 1852 C C . ARG A 1 283 ? -12.284 -0.910 26.613 1.00 93.31 283 ARG A C 1
ATOM 1854 O O . ARG A 1 283 ? -11.791 -1.634 25.763 1.00 93.31 283 ARG A O 1
ATOM 1861 N N . ARG A 1 284 ? -13.569 -0.545 26.557 1.00 93.75 284 ARG A N 1
ATOM 1862 C CA . ARG A 1 284 ? -14.463 -0.903 25.444 1.00 93.75 284 ARG A CA 1
ATOM 1863 C C . ARG A 1 284 ? -13.973 -0.323 24.129 1.00 93.75 284 ARG A C 1
ATOM 1865 O O . ARG A 1 284 ? -13.873 -1.071 23.169 1.00 93.75 284 ARG A O 1
ATOM 1872 N N . VAL A 1 285 ? -13.618 0.959 24.098 1.00 85.62 285 VAL A N 1
ATOM 1873 C CA . VAL A 1 285 ? -13.061 1.589 22.891 1.00 85.62 285 VAL A CA 1
ATOM 1874 C C . VAL A 1 285 ? -11.749 0.917 22.473 1.00 85.62 285 VAL A C 1
ATOM 1876 O O . VAL A 1 285 ? -11.577 0.635 21.290 1.00 85.62 285 VAL A O 1
ATOM 1879 N N . ASP A 1 286 ? -10.871 0.597 23.429 1.00 85.00 286 ASP A N 1
ATOM 1880 C CA . ASP A 1 286 ? -9.626 -0.148 23.181 1.00 85.00 286 ASP A CA 1
ATOM 1881 C C . ASP A 1 286 ? -9.877 -1.550 22.604 1.00 85.00 286 ASP A C 1
ATOM 1883 O O . ASP A 1 286 ? -9.172 -1.979 21.700 1.00 85.00 286 ASP A O 1
ATOM 1887 N N . ALA A 1 287 ? -10.933 -2.236 23.044 1.00 85.31 287 ALA A N 1
ATOM 1888 C CA . ALA A 1 287 ? -11.388 -3.509 22.479 1.00 85.31 287 ALA A CA 1
ATOM 1889 C C . ALA A 1 287 ? -12.346 -3.351 21.280 1.00 85.31 287 ALA A C 1
ATOM 1891 O O . ALA A 1 287 ? -13.024 -4.303 20.894 1.00 85.31 287 ALA A O 1
ATOM 1892 N N . MET A 1 288 ? -12.424 -2.155 20.682 1.00 78.88 288 MET A N 1
ATOM 1893 C CA . MET A 1 288 ? -13.256 -1.844 19.508 1.00 78.88 288 MET A CA 1
ATOM 1894 C C . MET A 1 288 ? -14.772 -2.040 19.708 1.00 78.88 288 MET A C 1
ATOM 1896 O O . MET A 1 288 ? -15.525 -2.223 18.751 1.00 78.88 288 MET A O 1
ATOM 1900 N N . LEU A 1 289 ? -15.246 -1.962 20.946 1.00 82.75 289 LEU A N 1
ATOM 1901 C CA . LEU A 1 289 ? -16.659 -1.950 21.308 1.00 82.75 289 LEU A CA 1
ATOM 1902 C C . LEU A 1 289 ? -17.170 -0.515 21.458 1.00 82.75 289 LEU A C 1
ATOM 1904 O O . LEU A 1 289 ? -16.466 0.384 21.922 1.00 82.75 289 LEU A O 1
ATOM 1908 N N . ALA A 1 290 ? -18.445 -0.304 21.130 1.00 84.25 290 ALA A N 1
ATOM 1909 C CA . ALA A 1 290 ? -19.094 0.975 21.385 1.00 84.25 290 ALA A CA 1
ATOM 1910 C C . ALA A 1 290 ? -19.144 1.267 22.903 1.00 84.25 290 ALA A C 1
ATOM 1912 O O . ALA A 1 290 ? -19.463 0.364 23.693 1.00 84.25 290 ALA A O 1
ATOM 1913 N N . PRO A 1 291 ? -18.867 2.512 23.333 1.00 90.50 291 PRO A N 1
ATOM 1914 C CA . PRO A 1 291 ? -19.016 2.900 24.728 1.00 90.50 291 PRO A CA 1
ATOM 1915 C C . PRO A 1 291 ? -20.494 2.874 25.131 1.00 90.50 291 PRO A C 1
ATOM 1917 O O . PRO A 1 291 ? -21.387 3.170 24.334 1.00 90.50 291 PRO A O 1
ATOM 1920 N N . ILE A 1 292 ? -20.765 2.560 26.393 1.00 92.81 292 ILE A N 1
ATOM 1921 C CA . ILE A 1 292 ? -22.115 2.638 26.948 1.00 92.81 292 ILE A CA 1
ATOM 1922 C C . ILE A 1 292 ? -22.383 4.094 27.328 1.00 92.81 292 ILE A C 1
ATOM 1924 O O . ILE A 1 292 ? -21.733 4.650 28.217 1.00 92.81 292 ILE A O 1
ATOM 1928 N N . VAL A 1 293 ? -23.339 4.711 26.636 1.00 89.12 293 VAL A N 1
ATOM 1929 C CA . VAL A 1 293 ? -23.746 6.111 26.854 1.00 89.12 293 VAL A CA 1
ATOM 1930 C C . VAL A 1 293 ? -24.956 6.246 27.780 1.00 89.12 293 VAL A C 1
ATOM 1932 O O . VAL A 1 293 ? -25.117 7.271 28.431 1.00 89.12 293 VAL A O 1
ATOM 1935 N N . ASN A 1 294 ? -25.762 5.188 27.899 1.00 91.50 294 ASN A N 1
ATOM 1936 C CA . ASN A 1 294 ? -26.989 5.164 28.694 1.00 91.50 294 ASN A CA 1
ATOM 1937 C C . ASN A 1 294 ? -26.898 4.097 29.787 1.00 91.50 294 ASN A C 1
ATOM 1939 O O . ASN A 1 294 ? -27.514 3.039 29.695 1.00 91.50 294 ASN A O 1
ATOM 1943 N N . TRP A 1 295 ? -26.103 4.371 30.817 1.00 94.88 295 TRP A N 1
ATOM 1944 C CA . TRP A 1 295 ? -26.083 3.541 32.020 1.00 94.88 295 TRP A CA 1
ATOM 1945 C C . TRP A 1 295 ? -27.368 3.716 32.837 1.00 94.88 295 TRP A C 1
ATOM 1947 O O . TRP A 1 295 ? -27.920 4.819 32.873 1.00 94.88 295 TRP A O 1
ATOM 1957 N N . THR A 1 296 ? -27.809 2.684 33.568 1.00 94.12 296 THR A N 1
ATOM 1958 C CA . THR A 1 296 ? -28.907 2.849 34.538 1.00 94.12 296 THR A CA 1
ATOM 1959 C C . THR A 1 296 ? -28.530 3.897 35.580 1.00 94.12 296 THR A C 1
ATOM 1961 O O . THR A 1 296 ? -27.449 3.827 36.167 1.00 94.12 296 THR A O 1
ATOM 1964 N N . ASP A 1 297 ? -29.436 4.837 35.852 1.00 92.50 297 ASP A N 1
ATOM 1965 C CA . ASP A 1 297 ? -29.158 6.054 36.624 1.00 92.50 297 ASP A CA 1
ATOM 1966 C C . ASP A 1 297 ? -27.893 6.755 36.074 1.00 92.50 297 ASP A C 1
ATOM 1968 O O . ASP A 1 297 ? -26.807 6.662 36.662 1.00 92.50 297 ASP A O 1
ATOM 1972 N N . PRO A 1 298 ? -27.992 7.401 34.895 1.00 89.62 298 PRO A N 1
ATOM 1973 C CA . PRO A 1 298 ? -26.827 7.950 34.200 1.00 89.62 298 PRO A CA 1
ATOM 1974 C C . PRO A 1 298 ? -26.160 9.090 34.982 1.00 89.62 298 PRO A C 1
ATOM 1976 O O . PRO A 1 298 ? -24.972 9.336 34.800 1.00 89.62 298 PRO A O 1
ATOM 1979 N N . ILE A 1 299 ? -26.905 9.738 35.884 1.00 89.69 299 ILE A N 1
ATOM 1980 C CA . ILE A 1 299 ? -26.414 10.758 36.813 1.00 89.69 299 ILE A CA 1
ATOM 1981 C C . ILE A 1 299 ? -26.581 10.228 38.243 1.00 89.69 299 ILE A C 1
ATOM 1983 O O . ILE A 1 299 ? -27.698 9.942 38.686 1.00 89.69 299 ILE A O 1
ATOM 1987 N N . LEU A 1 300 ? -25.473 10.091 38.976 1.00 90.19 300 LEU A N 1
ATOM 1988 C CA . LEU A 1 300 ? -25.460 9.587 40.350 1.00 90.19 300 LEU A CA 1
ATOM 1989 C C . LEU A 1 300 ? -25.342 10.753 41.340 1.00 90.19 300 LEU A C 1
ATOM 1991 O O . LEU A 1 300 ? -24.257 11.130 41.774 1.00 90.19 300 LEU A O 1
ATOM 1995 N N . THR A 1 301 ? -26.480 11.329 41.725 1.00 86.75 301 THR A N 1
ATOM 1996 C CA . THR A 1 301 ? -26.510 12.489 42.625 1.00 86.75 301 THR A CA 1
ATOM 1997 C C . THR A 1 301 ? -26.232 12.073 44.078 1.00 86.75 301 THR A C 1
ATOM 1999 O O . THR A 1 301 ? -26.944 11.207 44.608 1.00 86.75 301 THR A O 1
ATOM 2002 N N . PRO A 1 302 ? -25.249 12.692 44.769 1.00 80.12 302 PRO A N 1
ATOM 2003 C CA . PRO A 1 302 ? -24.975 12.424 46.179 1.00 80.12 302 PRO A CA 1
ATOM 2004 C C . PRO A 1 302 ? -26.233 12.568 47.043 1.00 80.12 302 PRO A C 1
ATOM 2006 O O . PRO A 1 302 ? -27.010 13.500 46.863 1.00 80.12 302 PRO A O 1
ATOM 2009 N N . ASN A 1 303 ? -26.433 11.646 47.987 1.00 78.50 303 ASN A N 1
ATOM 2010 C CA . ASN A 1 303 ? -27.590 11.588 48.896 1.00 78.50 303 ASN A CA 1
ATOM 2011 C C . ASN A 1 303 ? -28.973 11.384 48.243 1.00 78.50 303 ASN A C 1
ATOM 2013 O O . ASN A 1 303 ? -29.958 11.288 48.971 1.00 78.50 303 ASN A O 1
ATOM 2017 N N . ALA A 1 304 ? -29.065 11.263 46.916 1.00 84.75 304 ALA A N 1
ATOM 2018 C CA . ALA A 1 304 ? -30.325 11.011 46.213 1.00 84.75 304 ALA A CA 1
ATOM 2019 C C . ALA A 1 304 ? -30.324 9.656 45.495 1.00 84.75 304 ALA A C 1
ATOM 2021 O O . ALA A 1 304 ? -31.265 8.874 45.643 1.00 84.75 304 ALA A O 1
ATOM 2022 N N . THR A 1 305 ? -29.253 9.333 44.766 1.00 87.06 305 THR A N 1
ATOM 2023 C CA . THR A 1 305 ? -29.167 8.070 44.027 1.00 87.06 305 THR A CA 1
ATOM 2024 C C . THR A 1 305 ? -28.505 6.990 44.876 1.00 87.06 305 THR A C 1
ATOM 2026 O O . THR A 1 305 ? -27.350 7.113 45.285 1.00 87.06 305 THR A O 1
ATOM 2029 N N . LYS A 1 306 ? -29.225 5.892 45.128 1.00 88.00 306 LYS A N 1
ATOM 2030 C CA . LYS A 1 306 ? -28.669 4.715 45.810 1.00 88.00 306 LYS A CA 1
ATOM 2031 C C . LYS A 1 306 ? -27.871 3.865 44.825 1.00 88.00 306 LYS A C 1
ATOM 2033 O O . LYS A 1 306 ? -28.405 3.450 43.798 1.00 88.00 306 LYS A O 1
ATOM 2038 N N . ILE A 1 307 ? -26.622 3.550 45.170 1.00 89.56 307 ILE A N 1
ATOM 2039 C CA . ILE A 1 307 ? -25.832 2.561 44.428 1.00 89.56 307 ILE A CA 1
ATOM 2040 C C . ILE A 1 307 ? -26.435 1.178 44.663 1.00 89.56 307 ILE A C 1
ATOM 2042 O O . ILE A 1 307 ? -26.582 0.743 45.807 1.00 89.56 307 ILE A O 1
ATOM 2046 N N . LYS A 1 308 ? -26.812 0.500 43.579 1.00 90.38 308 LYS A N 1
ATOM 2047 C CA . LYS A 1 308 ? -27.576 -0.755 43.608 1.00 90.38 308 LYS A CA 1
ATOM 2048 C C . LYS A 1 308 ? -26.889 -1.845 42.792 1.00 90.38 308 LYS A C 1
ATOM 2050 O O . LYS A 1 308 ? -26.055 -1.571 41.932 1.00 90.38 308 LYS A O 1
ATOM 2055 N N . ALA A 1 309 ? -27.277 -3.096 43.039 1.00 91.12 309 ALA A N 1
ATOM 2056 C CA . ALA A 1 309 ? -26.730 -4.264 42.348 1.00 91.12 309 ALA A CA 1
ATOM 2057 C C . ALA A 1 309 ? -26.794 -4.158 40.815 1.00 91.12 309 ALA A C 1
ATOM 2059 O O . ALA A 1 309 ? -25.849 -4.573 40.152 1.00 91.12 309 ALA A O 1
ATOM 2060 N N . SER A 1 310 ? -27.835 -3.535 40.247 1.00 91.81 310 SER A N 1
ATOM 2061 C CA . SER A 1 310 ? -27.947 -3.384 38.791 1.00 91.81 310 SER A CA 1
ATOM 2062 C C . SER A 1 310 ? -26.810 -2.558 38.180 1.00 91.81 310 SER A C 1
ATOM 2064 O O . SER A 1 310 ? -26.338 -2.910 37.107 1.00 91.81 310 SER A O 1
ATOM 2066 N N . HIS A 1 311 ? -26.303 -1.525 38.871 1.00 94.38 311 HIS A N 1
ATOM 2067 C CA . HIS A 1 311 ? -25.161 -0.741 38.378 1.00 94.38 311 HIS A CA 1
ATOM 2068 C C . HIS A 1 311 ? -23.920 -1.617 38.201 1.00 94.38 311 HIS A C 1
ATOM 2070 O O . HIS A 1 311 ? -23.187 -1.477 37.227 1.00 94.38 311 HIS A O 1
ATOM 2076 N N . LEU A 1 312 ? -23.689 -2.533 39.141 1.00 94.81 312 LEU A N 1
ATOM 2077 C CA . LEU A 1 312 ? -22.545 -3.435 39.101 1.00 94.81 312 LEU A CA 1
ATOM 2078 C C . LEU A 1 312 ? -22.745 -4.561 38.089 1.00 94.81 312 LEU A C 1
ATOM 2080 O O . LEU A 1 312 ? -21.784 -4.929 37.426 1.00 94.81 312 LEU A O 1
ATOM 2084 N N . ILE A 1 313 ? -23.963 -5.085 37.939 1.00 93.94 313 ILE A N 1
ATOM 2085 C CA . ILE A 1 313 ? -24.286 -6.102 36.926 1.00 93.94 313 ILE A CA 1
ATOM 2086 C C . ILE A 1 313 ? -24.021 -5.558 35.516 1.00 93.94 313 ILE A C 1
ATOM 2088 O O . ILE A 1 313 ? -23.374 -6.235 34.718 1.00 93.94 313 ILE A O 1
ATOM 2092 N N . GLU A 1 314 ? -24.442 -4.323 35.227 1.00 95.88 314 GLU A N 1
ATOM 2093 C CA . GLU A 1 314 ? -24.145 -3.663 33.948 1.00 95.88 314 GLU A CA 1
ATOM 2094 C C . GLU A 1 314 ? -22.636 -3.518 33.732 1.00 95.88 314 GLU A C 1
ATOM 2096 O O . GLU A 1 314 ? -22.131 -3.894 32.680 1.00 95.88 314 GLU A O 1
ATOM 2101 N N . MET A 1 315 ? -21.893 -3.040 34.738 1.00 97.12 315 MET A N 1
ATOM 2102 C CA . MET A 1 315 ? -20.436 -2.887 34.636 1.00 97.12 315 MET A CA 1
ATOM 2103 C C . MET A 1 315 ? -19.709 -4.230 34.466 1.00 97.12 315 MET A C 1
ATOM 2105 O O . MET A 1 315 ? -18.786 -4.322 33.660 1.00 97.12 315 MET A O 1
ATOM 2109 N N . ARG A 1 316 ? -20.138 -5.285 35.174 1.00 96.81 316 ARG A N 1
ATOM 2110 C CA . ARG A 1 316 ? -19.591 -6.646 35.036 1.00 96.81 316 ARG A CA 1
ATOM 2111 C C . ARG A 1 316 ? -19.832 -7.205 33.639 1.00 96.81 316 ARG A C 1
ATOM 2113 O O . ARG A 1 316 ? -18.924 -7.794 33.059 1.00 96.81 316 ARG A O 1
ATOM 2120 N N . THR A 1 317 ? -21.029 -6.999 33.096 1.00 95.56 317 THR A N 1
ATOM 2121 C CA . THR A 1 317 ? -21.373 -7.402 31.725 1.00 95.56 317 THR A CA 1
ATOM 2122 C C . THR A 1 317 ? -20.505 -6.644 30.727 1.00 95.56 317 THR A C 1
ATOM 2124 O O . THR A 1 317 ? -19.807 -7.254 29.923 1.00 95.56 317 THR A O 1
ATOM 2127 N N . ALA A 1 318 ? -20.448 -5.318 30.860 1.00 97.25 318 ALA A N 1
ATOM 2128 C CA . ALA A 1 318 ? -19.709 -4.443 29.963 1.00 97.25 318 ALA A CA 1
ATOM 2129 C C . ALA A 1 318 ? -18.211 -4.758 29.907 1.00 97.25 318 ALA A C 1
ATOM 2131 O O . ALA A 1 318 ? -17.642 -4.723 28.818 1.00 97.25 318 ALA A O 1
ATOM 2132 N N . ILE A 1 319 ? -17.572 -5.063 31.043 1.00 97.56 319 ILE A N 1
ATOM 2133 C CA . ILE A 1 319 ? -16.155 -5.448 31.051 1.00 97.56 319 ILE A CA 1
ATOM 2134 C C . ILE A 1 319 ? -15.953 -6.891 30.577 1.00 97.56 319 ILE A C 1
ATOM 2136 O O . ILE A 1 319 ? -14.973 -7.170 29.902 1.00 97.56 319 ILE A O 1
ATOM 2140 N N . SER A 1 320 ? -16.893 -7.806 30.831 1.00 95.69 320 SER A N 1
ATOM 2141 C CA . SER A 1 320 ? -16.806 -9.179 30.307 1.00 95.69 320 SER A CA 1
ATOM 2142 C C . SER A 1 320 ? -16.889 -9.220 28.777 1.00 95.69 320 SER A C 1
ATOM 2144 O O . SER A 1 320 ? -16.199 -10.018 28.149 1.00 95.69 320 SER A O 1
ATOM 2146 N N . GLU A 1 321 ? -17.675 -8.327 28.169 1.00 94.75 321 GLU A N 1
ATOM 2147 C CA . GLU A 1 321 ? -17.701 -8.134 26.713 1.00 94.75 321 GLU A CA 1
ATOM 2148 C C . GLU A 1 321 ? -16.342 -7.675 26.164 1.00 94.75 321 GLU A C 1
ATOM 2150 O O . GLU A 1 321 ? -15.960 -8.129 25.091 1.00 94.75 321 GLU A O 1
ATOM 2155 N N . VAL A 1 322 ? -15.592 -6.835 26.896 1.00 93.44 322 VAL A N 1
ATOM 2156 C CA . VAL A 1 322 ? -14.220 -6.426 26.522 1.00 93.44 322 VAL A CA 1
ATOM 2157 C C . VAL A 1 322 ? -13.305 -7.646 26.460 1.00 93.44 322 VAL A C 1
ATOM 2159 O O . VAL A 1 322 ? -12.687 -7.897 25.431 1.00 93.44 322 VAL A O 1
ATOM 2162 N N . TYR A 1 323 ? -13.279 -8.456 27.523 1.00 93.62 323 TYR A N 1
ATOM 2163 C CA . TYR A 1 323 ? -12.499 -9.697 27.559 1.00 93.62 323 TYR A CA 1
ATOM 2164 C C . TYR A 1 323 ? -12.857 -10.629 26.389 1.00 93.62 323 TYR A C 1
ATOM 2166 O O . TYR A 1 323 ? -11.969 -11.102 25.679 1.00 93.62 323 TYR A O 1
ATOM 2174 N N . ALA A 1 324 ? -14.155 -10.828 26.138 1.00 89.12 324 ALA A N 1
ATOM 2175 C CA . ALA A 1 324 ? -14.634 -11.658 25.037 1.00 89.12 324 ALA A CA 1
ATOM 2176 C C . ALA A 1 324 ? -14.240 -11.104 23.656 1.00 89.12 324 ALA A C 1
ATOM 2178 O O . ALA A 1 324 ? -13.827 -11.877 22.792 1.00 89.12 324 ALA A O 1
ATOM 2179 N N . ALA A 1 325 ? -14.317 -9.784 23.452 1.00 82.75 325 ALA A N 1
ATOM 2180 C CA . ALA A 1 325 ? -13.882 -9.125 22.218 1.00 82.75 325 ALA A CA 1
ATOM 2181 C C . ALA A 1 325 ? -12.376 -9.307 21.965 1.00 82.75 325 ALA A C 1
ATOM 2183 O O . ALA A 1 325 ? -11.955 -9.445 20.818 1.00 82.75 325 ALA A O 1
ATOM 2184 N N . CYS A 1 326 ? -11.593 -9.399 23.039 1.00 84.00 326 CYS A N 1
ATOM 2185 C CA . CYS A 1 326 ? -10.161 -9.681 23.016 1.00 84.00 326 CYS A CA 1
ATOM 2186 C C . CYS A 1 326 ? -9.809 -11.180 23.014 1.00 84.00 326 CYS A C 1
ATOM 2188 O O . CYS A 1 326 ? -8.635 -11.537 23.091 1.00 84.00 326 CYS A O 1
ATOM 2190 N N . GLY A 1 327 ? -10.799 -12.077 22.933 1.00 83.75 327 GLY A N 1
ATOM 2191 C CA . GLY A 1 327 ? -10.580 -13.526 22.859 1.00 83.75 327 GLY A CA 1
ATOM 2192 C C . GLY A 1 327 ? -10.095 -14.173 24.160 1.00 83.75 327 GLY A C 1
ATOM 2193 O O . GLY A 1 327 ? -9.571 -15.286 24.127 1.00 83.75 327 GLY A O 1
ATOM 2194 N N . ILE A 1 328 ? -10.263 -13.504 25.304 1.00 84.75 328 ILE A N 1
ATOM 2195 C CA . ILE A 1 328 ? -9.833 -13.986 26.622 1.00 84.75 328 ILE A CA 1
ATOM 2196 C C . ILE A 1 328 ? -11.060 -14.155 27.525 1.00 84.75 328 ILE A C 1
ATOM 2198 O O . ILE A 1 328 ? -12.032 -13.409 27.444 1.00 84.75 328 ILE A O 1
ATOM 2202 N N . ALA A 1 329 ? -11.042 -15.159 28.402 1.00 89.25 329 ALA A N 1
ATOM 2203 C CA . ALA A 1 329 ? -12.107 -15.342 29.383 1.00 89.25 329 ALA A CA 1
ATOM 2204 C C . ALA A 1 329 ? -12.035 -14.267 30.481 1.00 89.25 329 ALA A C 1
ATOM 2206 O O . ALA A 1 329 ? -10.967 -14.006 31.036 1.00 89.25 329 ALA A O 1
ATOM 2207 N N . ALA A 1 330 ? -13.180 -13.673 30.822 1.00 91.19 330 ALA A N 1
ATOM 2208 C CA . ALA A 1 330 ? -13.269 -12.726 31.928 1.00 91.19 330 ALA A CA 1
ATOM 2209 C C . ALA A 1 330 ? -12.940 -13.407 33.275 1.00 91.19 330 ALA A C 1
ATOM 2211 O O . ALA A 1 330 ? -13.262 -14.587 33.463 1.00 91.19 330 ALA A O 1
ATOM 2212 N N . PRO A 1 331 ? -12.332 -12.686 34.235 1.00 93.12 331 PRO A N 1
ATOM 2213 C CA . PRO A 1 331 ? -12.051 -13.226 35.558 1.00 93.12 331 PRO A CA 1
ATOM 2214 C C . PRO A 1 331 ? -13.343 -13.574 36.307 1.00 93.12 331 PRO A C 1
ATOM 2216 O O . PRO A 1 331 ? -14.377 -12.920 36.154 1.00 93.12 331 PRO A O 1
ATOM 2219 N N . ALA A 1 332 ? -13.275 -14.597 37.160 1.00 92.00 332 ALA A N 1
ATOM 2220 C CA . ALA A 1 332 ? -14.384 -14.947 38.037 1.00 92.00 332 ALA A CA 1
ATOM 2221 C C . ALA A 1 332 ? -14.606 -13.859 39.101 1.00 92.00 332 ALA A C 1
ATOM 2223 O O . ALA A 1 332 ? -13.660 -13.330 39.685 1.00 92.00 332 ALA A O 1
ATOM 2224 N N . TRP A 1 333 ? -15.873 -13.552 39.380 1.00 92.75 333 TRP A N 1
ATOM 2225 C CA . TRP A 1 333 ? -16.259 -12.620 40.438 1.00 92.75 333 TRP A CA 1
ATOM 2226 C C . TRP A 1 333 ? -16.220 -13.307 41.805 1.00 92.75 333 TRP A C 1
ATOM 2228 O O . TRP A 1 333 ? -16.735 -14.416 41.939 1.00 92.75 333 TRP A O 1
ATOM 2238 N N . THR A 1 334 ? -15.683 -12.635 42.829 1.00 89.94 334 THR A N 1
ATOM 2239 C CA . THR A 1 334 ? -15.589 -13.196 44.191 1.00 89.94 334 THR A CA 1
ATOM 2240 C C . THR A 1 334 ? -16.976 -13.499 44.767 1.00 89.94 334 THR A C 1
ATOM 2242 O O . THR A 1 334 ? -17.201 -14.563 45.333 1.00 89.94 334 THR A O 1
ATOM 2245 N N . ASP A 1 335 ? -17.916 -12.566 44.594 1.00 87.25 335 ASP A N 1
ATOM 2246 C CA . ASP A 1 335 ? -19.351 -12.802 44.790 1.00 87.25 335 ASP A CA 1
ATOM 2247 C C . ASP A 1 335 ? -20.000 -12.921 43.409 1.00 87.25 335 ASP A C 1
ATOM 2249 O O . ASP A 1 335 ? -20.137 -11.923 42.687 1.00 87.25 335 ASP A O 1
ATOM 2253 N N . SER A 1 336 ? -20.340 -14.147 43.013 1.00 82.25 336 SER A N 1
ATOM 2254 C CA . SER A 1 336 ? -20.877 -14.463 41.689 1.00 82.25 336 SER A CA 1
ATOM 2255 C C . SER A 1 336 ? -22.350 -14.082 41.527 1.00 82.25 336 SER A C 1
ATOM 2257 O O . SER A 1 336 ? -22.803 -13.907 40.396 1.00 82.25 336 SER A O 1
ATOM 2259 N N . THR A 1 337 ? -23.090 -13.877 42.622 1.00 84.12 337 THR A N 1
ATOM 2260 C CA . THR A 1 337 ? -24.540 -13.641 42.598 1.00 84.12 337 THR A CA 1
ATOM 2261 C C . THR A 1 337 ? -24.901 -12.268 43.155 1.00 84.12 337 THR A C 1
ATOM 2263 O O . THR A 1 337 ? -25.088 -12.075 44.355 1.00 84.12 337 THR A O 1
ATOM 2266 N N . LEU A 1 338 ? -25.081 -11.299 42.256 1.00 87.50 338 LEU A N 1
ATOM 2267 C CA . LEU A 1 338 ? -25.687 -10.011 42.587 1.00 87.50 338 LEU A CA 1
ATOM 2268 C C . LEU A 1 338 ? -27.163 -10.045 42.193 1.00 87.50 338 LEU A C 1
ATOM 2270 O O . LEU A 1 338 ? -27.486 -10.053 41.008 1.00 87.50 338 LEU A O 1
ATOM 2274 N N . ALA A 1 339 ? -28.061 -10.055 43.173 1.00 85.88 339 ALA A N 1
ATOM 2275 C CA . ALA A 1 339 ? -29.495 -9.997 42.932 1.00 85.88 339 ALA A CA 1
ATOM 2276 C C . ALA A 1 339 ? -30.008 -8.550 43.135 1.00 85.88 339 ALA A C 1
ATOM 2278 O O . ALA A 1 339 ? -29.707 -7.916 44.158 1.00 85.88 339 ALA A O 1
ATOM 2279 N N . PRO A 1 340 ? -30.735 -7.977 42.150 1.00 84.81 340 PRO A N 1
ATOM 2280 C CA . PRO A 1 340 ? -31.300 -6.635 42.251 1.00 84.81 340 PRO A CA 1
ATOM 2281 C C . PRO A 1 340 ? -32.153 -6.462 43.507 1.00 84.81 340 PRO A C 1
ATOM 2283 O O . PRO A 1 340 ? -32.962 -7.319 43.840 1.00 84.81 340 PRO A O 1
ATOM 2286 N N . ASN A 1 341 ? -31.990 -5.327 44.187 1.00 79.50 341 ASN A N 1
ATOM 2287 C CA . ASN A 1 341 ? -32.727 -4.954 45.402 1.00 79.50 341 ASN A CA 1
ATOM 2288 C C . ASN A 1 341 ? -32.535 -5.869 46.628 1.00 79.50 341 ASN A C 1
ATOM 2290 O O . ASN A 1 341 ? -33.122 -5.583 47.669 1.00 79.50 341 ASN A O 1
ATOM 2294 N N . THR A 1 342 ? -31.703 -6.912 46.550 1.00 82.69 342 THR A N 1
ATOM 2295 C CA . THR A 1 342 ? -31.446 -7.830 47.673 1.00 82.69 342 THR A CA 1
ATOM 2296 C C . THR A 1 342 ? -29.981 -7.838 48.096 1.00 82.69 342 THR A C 1
ATOM 2298 O O . THR A 1 342 ? -29.690 -7.798 49.291 1.00 82.69 342 THR A O 1
ATOM 2301 N N . THR A 1 343 ? -29.037 -7.860 47.151 1.00 83.88 343 THR A N 1
ATOM 2302 C CA . THR A 1 343 ? -27.613 -7.918 47.494 1.00 83.88 343 THR A CA 1
ATOM 2303 C C . THR A 1 343 ? -27.099 -6.544 47.923 1.00 83.88 343 THR A C 1
ATOM 2305 O O . THR A 1 343 ? -27.123 -5.583 47.150 1.00 83.88 343 THR A O 1
ATOM 2308 N N . LEU A 1 344 ? -26.572 -6.459 49.148 1.00 83.81 344 LEU A N 1
ATOM 2309 C CA . LEU A 1 344 ? -25.873 -5.273 49.637 1.00 83.81 344 LEU A CA 1
ATOM 2310 C C . LEU A 1 344 ? -24.518 -5.122 48.930 1.00 83.81 344 LEU A C 1
ATOM 2312 O O . LEU A 1 344 ? -23.705 -6.051 48.911 1.00 83.81 344 LEU A O 1
ATOM 2316 N N . ILE A 1 345 ? -24.253 -3.937 48.380 1.00 87.25 345 ILE A N 1
ATOM 2317 C CA . ILE A 1 345 ? -22.985 -3.643 47.709 1.00 87.25 345 ILE A CA 1
ATOM 2318 C C . ILE A 1 345 ? -21.882 -3.387 48.738 1.00 87.25 345 ILE A C 1
ATOM 2320 O O . ILE A 1 345 ? -22.036 -2.561 49.634 1.00 87.25 345 ILE A O 1
ATOM 2324 N N . ARG A 1 346 ? -20.759 -4.097 48.589 1.00 87.31 346 ARG A N 1
ATOM 2325 C CA . ARG A 1 346 ? -19.594 -4.042 49.482 1.00 8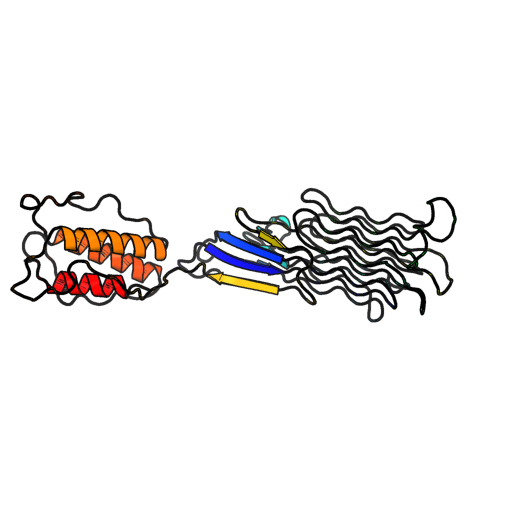7.31 346 ARG A CA 1
ATOM 2326 C C . ARG A 1 346 ? -18.352 -3.581 48.721 1.00 87.31 346 ARG A C 1
ATOM 2328 O O . ARG A 1 346 ? -18.292 -3.724 47.500 1.00 87.31 346 ARG A O 1
ATOM 2335 N N . ALA A 1 347 ? -17.341 -3.112 49.458 1.00 86.75 347 ALA A N 1
ATOM 2336 C CA . ALA A 1 347 ? -16.030 -2.721 48.923 1.00 86.75 347 ALA A CA 1
ATOM 2337 C C . ALA A 1 347 ? -15.449 -3.767 47.955 1.00 86.75 347 ALA A C 1
ATOM 2339 O O . ALA A 1 347 ? -15.051 -3.420 46.845 1.00 86.75 347 ALA A O 1
ATOM 2340 N N . ARG A 1 348 ? -15.542 -5.055 48.317 1.00 88.38 348 ARG A N 1
ATOM 2341 C CA . ARG A 1 348 ? -15.053 -6.171 47.497 1.00 88.38 348 ARG A CA 1
ATOM 2342 C C . ARG A 1 348 ? -15.597 -6.180 46.067 1.00 88.38 348 ARG A C 1
ATOM 2344 O O . ARG A 1 348 ? -14.866 -6.504 45.139 1.00 88.38 348 ARG A O 1
ATOM 2351 N N . HIS A 1 349 ? -16.862 -5.809 45.860 1.00 91.44 349 HIS A N 1
ATOM 2352 C CA . HIS A 1 349 ? -17.435 -5.817 44.513 1.00 91.44 349 HIS A CA 1
ATOM 2353 C C . HIS A 1 349 ? -16.824 -4.735 43.614 1.00 91.44 349 HIS A C 1
ATOM 2355 O O . HIS A 1 349 ? -16.698 -4.937 42.408 1.00 91.44 349 HIS A O 1
ATOM 2361 N N . ILE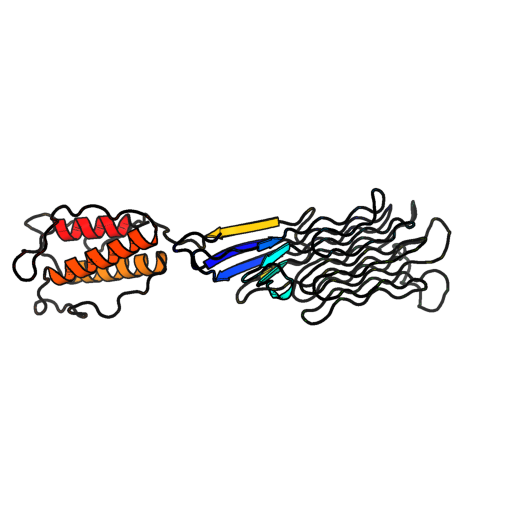 A 1 350 ? -16.453 -3.593 44.200 1.00 93.12 350 ILE A N 1
ATOM 2362 C CA . ILE A 1 350 ? -15.780 -2.501 43.492 1.00 93.12 350 ILE A CA 1
ATOM 2363 C C . ILE A 1 350 ? -14.324 -2.877 43.214 1.00 93.12 350 ILE A C 1
ATOM 2365 O O . ILE A 1 350 ? -13.844 -2.635 42.114 1.00 93.12 350 ILE A O 1
ATOM 2369 N N . GLU A 1 351 ? -13.638 -3.513 44.165 1.00 91.88 351 GLU A N 1
ATOM 2370 C CA . GLU A 1 351 ? -12.270 -4.014 43.969 1.00 91.88 351 GLU A CA 1
ATOM 2371 C C . GLU A 1 351 ? -12.177 -5.036 42.833 1.00 91.88 351 GLU A C 1
ATOM 2373 O O . GLU A 1 351 ? -11.308 -4.903 41.974 1.00 91.88 351 GLU A O 1
ATOM 2378 N N . ASP A 1 352 ? -13.093 -6.010 42.785 1.00 93.62 352 ASP A N 1
ATOM 2379 C CA . ASP A 1 352 ? -13.153 -6.988 41.693 1.00 93.62 352 ASP A CA 1
ATOM 2380 C C . ASP A 1 352 ? -13.314 -6.287 40.334 1.00 93.62 352 ASP A C 1
ATOM 2382 O O . ASP A 1 352 ? -12.587 -6.585 39.389 1.00 93.62 352 ASP A O 1
ATOM 2386 N N . LEU A 1 353 ? -14.235 -5.320 40.236 1.00 95.88 353 LEU A N 1
ATOM 2387 C CA . LEU A 1 353 ? -14.458 -4.548 39.010 1.00 95.88 353 LEU A CA 1
ATOM 2388 C C . LEU A 1 353 ? -13.244 -3.700 38.623 1.00 95.88 353 LEU A C 1
ATOM 2390 O O . LEU A 1 353 ? -12.888 -3.653 37.447 1.00 95.88 353 LEU A O 1
ATOM 2394 N N . ARG A 1 354 ? -12.585 -3.051 39.588 1.00 96.25 354 ARG A N 1
ATOM 2395 C CA . ARG A 1 354 ? -11.359 -2.275 39.344 1.00 96.25 354 ARG A CA 1
ATOM 2396 C C . ARG A 1 354 ? -10.238 -3.167 38.828 1.00 96.25 354 ARG A C 1
ATOM 2398 O O . ARG A 1 354 ? -9.588 -2.805 37.853 1.00 96.25 354 ARG A O 1
ATOM 2405 N N . SER A 1 355 ? -10.054 -4.332 39.445 1.00 95.06 355 SER A N 1
ATOM 2406 C CA . SER A 1 355 ? -9.054 -5.314 39.029 1.00 95.06 355 SER A CA 1
ATOM 2407 C C . SER A 1 355 ? -9.343 -5.854 37.629 1.00 95.06 355 SER A C 1
ATOM 2409 O O . SER A 1 355 ? -8.455 -5.846 36.782 1.00 95.06 355 SER A O 1
ATOM 2411 N N . ALA A 1 356 ? -10.590 -6.237 37.341 1.00 96.81 356 ALA A N 1
ATOM 2412 C CA . ALA A 1 356 ? -10.995 -6.677 36.006 1.00 96.81 356 ALA A CA 1
ATOM 2413 C C . ALA A 1 356 ? -10.826 -5.568 34.954 1.00 96.81 356 ALA A C 1
ATOM 2415 O O . ALA A 1 356 ? -10.437 -5.838 33.830 1.00 96.81 356 ALA A O 1
ATOM 2416 N N . THR A 1 357 ? -11.077 -4.306 35.309 1.00 97.06 357 THR A N 1
ATOM 2417 C CA . THR A 1 357 ? -10.928 -3.182 34.371 1.00 97.06 357 THR A CA 1
ATOM 2418 C C . THR A 1 357 ? -9.460 -2.876 34.071 1.00 97.06 357 THR A C 1
ATOM 2420 O O . THR A 1 357 ? -9.111 -2.639 32.918 1.00 97.06 357 THR A O 1
ATOM 2423 N N . ALA A 1 358 ? -8.590 -2.903 35.086 1.00 95.75 358 ALA A N 1
ATOM 2424 C CA . ALA A 1 358 ? -7.155 -2.667 34.921 1.00 95.75 358 ALA A CA 1
ATOM 2425 C C . ALA A 1 358 ? -6.452 -3.811 34.173 1.00 95.75 358 ALA A C 1
ATOM 2427 O O . ALA A 1 358 ? -5.551 -3.564 33.379 1.00 95.75 358 ALA A O 1
ATOM 2428 N N . ASN A 1 359 ? -6.883 -5.054 34.401 1.00 94.88 359 ASN A N 1
ATOM 2429 C CA . ASN A 1 359 ? -6.308 -6.248 33.781 1.00 94.88 359 ASN A CA 1
ATOM 2430 C C . ASN A 1 359 ? -7.040 -6.694 32.513 1.00 94.88 359 ASN A C 1
ATOM 2432 O O . ASN A 1 359 ? -6.752 -7.781 32.009 1.00 94.88 359 ASN A O 1
ATOM 2436 N N . ALA A 1 360 ? -8.020 -5.925 32.033 1.00 92.31 360 ALA A N 1
ATOM 2437 C CA . ALA A 1 360 ? -8.657 -6.234 30.765 1.00 92.31 360 ALA A CA 1
ATOM 2438 C C . ALA A 1 360 ? -7.587 -6.163 29.675 1.00 92.31 360 ALA A C 1
ATOM 2440 O O . ALA A 1 360 ? -6.912 -5.132 29.626 1.00 92.31 360 ALA A O 1
ATOM 2441 N N . PRO A 1 361 ? -7.417 -7.219 28.859 1.00 78.62 361 PRO A N 1
ATOM 2442 C CA . PRO A 1 361 ? -6.568 -7.174 27.684 1.00 78.62 361 PRO A CA 1
ATOM 2443 C C . PRO A 1 361 ? -7.049 -6.034 26.817 1.00 78.62 361 PRO A C 1
ATOM 2445 O O . PRO A 1 361 ? -8.268 -5.802 26.672 1.00 78.62 361 PRO A O 1
#

Radius of gyration: 30.57 Å; chains: 1; bounding box: 67×35×92 Å

Secondary structure (DSSP, 8-state):
-PPTT--EEEEEEEPPPPPPPTTSPPPPPEEEEEEEEE--TTPPEEEE-PPPPPPTTT--PPPTTTPPP--TTTTPPPPPPPEEEEESSSSGGGEEEEEPPPPPPPP--TT--B--PPPPP-SSSPPPPPPS-BTTSPPPPTTSTT---PPPPPP-SSSPPPPPPSSBPPPPPBBTBPPP--S-SBPPPPPPPSSBPPPPPPBB---STT--PPPPPPPPPB--TT-EEEEEEE-SS-EEEEEE-S-S--------SS----TTTSPP-HHHHHHHHHHHHHHHHHTTPPP----SSSS--TTTSPP-HHHHHHHHHHHHHHHHHTT-PPPPPSS----TTTSPP-HHHHHHHHHHHHT--

Foldseek 3Di:
DAAFLFFKWWKKWWWEWWAEFAQWAHTAGWKIKIDIDTDDHPFDKDKDWKAYKYFLVVAFAATPFAWAGKAGQARWITWIHKIFIAGPDDDLVRTQWITWTWWTFFHFFDVFQFQQYTWWTEDQWTGWGAWGDGPPDDPPPPPDPDAGAAIWGTQHLVAFTCFADDPQTWHTWGQRHWTYQDYANHIWITWMGENTTITTIYGTRDNDRGTGHHITIIYYINHHVVMDMDIRDDYGIIDMDIGRPQAQVDLADDDQPDPDFDWPPDDDAPSLLVSLLVLLQVLCVSSVHHRDCDQDCNDQDPPPHDDWLSSLVVLQVSLQVSCVSVVHGQDQQPPNDGDTPPDDDTSSSSVSSVVSSSGRD

pLDDT: mean 88.76, std 12.26, range [39.06, 98.88]

Sequence (361 aa):
MVPPGVTSVRVDVRGAQGGQGFYGGLGGQGGRVQATIPVTPNETLYILVGGRGHFGDVGYTGGYNGGGLGCAYGGGAGGGGASDIRRGGSTLTHRVVVAAGGGGGGIGGAGVGCRGDGGTGGGLIGGNGGDGGIVGTPPLPRASPPYCSYAGLGATQVSGGMGGACDVPGANGSLGLGGDAGSCYNGGGGGGGGFYGGGAGASSVDEYSNTCGGGGGGGSSLIPAGGNSTAGFQDGHGLVIIAQADNCSGPVTINWTDPNLVPNSTLIRARHVEELRTWINSRRVDAMLAPIVNWTDPILTPNATKIKASHLIEMRTAISEVYAACGIAAPAWTDSTLAPNTTLIRARHIEDLRSATANAP